Protein AF-A0A2P7TSW6-F1 (afdb_monomer)

Structure (mmCIF, N/CA/C/O backbone):
data_AF-A0A2P7TSW6-F1
#
_entry.id   AF-A0A2P7TSW6-F1
#
loop_
_atom_site.group_PDB
_atom_site.id
_atom_site.type_symbol
_atom_site.label_atom_id
_atom_site.label_alt_id
_atom_site.label_comp_id
_atom_site.label_asym_id
_atom_site.label_entity_id
_atom_site.label_seq_id
_atom_site.pdbx_PDB_ins_code
_atom_site.Cartn_x
_atom_site.Cartn_y
_atom_site.Cartn_z
_atom_site.occupancy
_atom_site.B_iso_or_equiv
_atom_site.auth_seq_id
_atom_site.auth_comp_id
_atom_site.auth_asym_id
_atom_site.auth_atom_id
_atom_site.pdbx_PDB_model_num
ATOM 1 N N . MET A 1 1 ? -3.372 -1.757 3.857 1.00 92.44 1 MET A N 1
ATOM 2 C CA . MET A 1 1 ? -3.292 -1.489 2.405 1.00 92.44 1 MET A CA 1
ATOM 3 C C . MET A 1 1 ? -4.644 -0.994 1.937 1.00 92.44 1 MET A C 1
ATOM 5 O O . MET A 1 1 ? -5.634 -1.296 2.597 1.00 92.44 1 MET A O 1
ATOM 9 N N . ILE A 1 2 ? -4.682 -0.222 0.853 1.00 95.00 2 ILE A N 1
ATOM 10 C CA . ILE A 1 2 ? -5.926 0.252 0.230 1.00 95.00 2 ILE A CA 1
ATOM 11 C C . ILE A 1 2 ? -5.836 0.077 -1.289 1.00 95.00 2 ILE A C 1
ATOM 13 O O . ILE A 1 2 ? -4.718 0.064 -1.816 1.00 95.00 2 ILE A O 1
ATOM 17 N N . PRO A 1 3 ? -6.971 -0.061 -1.989 1.00 95.25 3 PRO A N 1
ATOM 18 C CA . PRO A 1 3 ? -7.006 -0.030 -3.445 1.00 95.25 3 PRO A CA 1
ATOM 19 C C . PRO A 1 3 ? -6.477 1.303 -3.979 1.00 95.25 3 PRO A C 1
ATOM 21 O O . PRO A 1 3 ? -6.643 2.349 -3.349 1.00 95.25 3 PRO A O 1
ATOM 24 N N . ILE A 1 4 ? -5.857 1.266 -5.156 1.00 94.50 4 ILE A N 1
ATOM 25 C CA . ILE A 1 4 ? -5.325 2.443 -5.842 1.00 94.50 4 ILE A CA 1
ATOM 26 C C . ILE A 1 4 ? -6.075 2.607 -7.156 1.00 94.50 4 ILE A C 1
ATOM 28 O O . ILE A 1 4 ? -5.932 1.810 -8.082 1.00 94.50 4 ILE A O 1
ATOM 32 N N . LYS A 1 5 ? -6.856 3.681 -7.258 1.00 92.38 5 LYS A N 1
ATOM 33 C CA . LYS A 1 5 ? -7.552 4.026 -8.495 1.00 92.38 5 LYS A CA 1
ATOM 34 C C . LYS A 1 5 ? -6.569 4.675 -9.468 1.00 92.38 5 LYS A C 1
ATOM 36 O O . LYS A 1 5 ? -6.182 5.827 -9.290 1.00 92.38 5 LYS A O 1
ATOM 41 N N . LYS A 1 6 ? -6.167 3.927 -10.497 1.00 92.56 6 LYS A N 1
ATOM 42 C CA . LYS A 1 6 ? -5.323 4.447 -11.580 1.00 92.56 6 LYS A CA 1
ATOM 43 C C . LYS A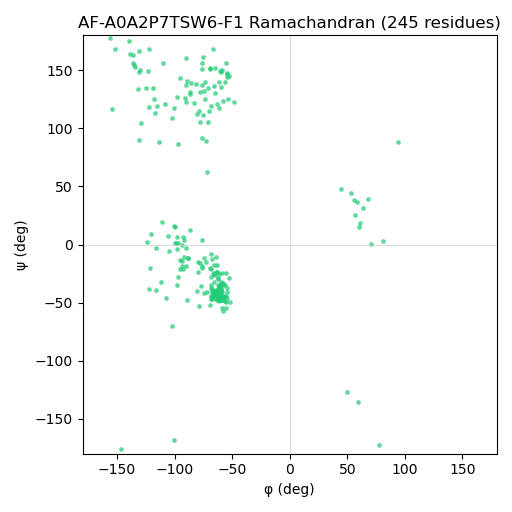 1 6 ? -6.123 5.401 -12.463 1.00 92.56 6 LYS A C 1
ATOM 45 O O . LYS A 1 6 ? -7.247 5.100 -12.865 1.00 92.56 6 LYS A O 1
ATOM 50 N N . HIS A 1 7 ? -5.519 6.531 -12.787 1.00 90.81 7 HIS A N 1
ATOM 51 C CA . HIS A 1 7 ? -5.979 7.453 -13.810 1.00 90.81 7 HIS A CA 1
ATOM 52 C C . HIS A 1 7 ? -5.170 7.243 -15.093 1.00 90.81 7 HIS A C 1
ATOM 54 O O . HIS A 1 7 ? -4.464 6.247 -15.267 1.00 90.81 7 HIS A O 1
ATOM 60 N N . GLN A 1 8 ? -5.308 8.168 -16.038 1.00 94.19 8 GLN A N 1
ATOM 61 C CA . GLN A 1 8 ? -4.484 8.147 -17.234 1.00 94.19 8 GLN A CA 1
ATOM 62 C C . GLN A 1 8 ? -3.012 8.395 -16.862 1.00 94.19 8 GLN A C 1
ATOM 64 O O . GLN A 1 8 ? -2.740 9.306 -16.073 1.00 94.19 8 GLN A O 1
ATOM 69 N N . PRO A 1 9 ? -2.064 7.633 -17.443 1.00 96.31 9 PRO A N 1
ATOM 70 C CA . PRO A 1 9 ? -0.653 7.951 -17.293 1.00 96.31 9 PRO A CA 1
ATOM 71 C C . PRO A 1 9 ? -0.364 9.365 -17.821 1.00 96.31 9 PRO A C 1
ATOM 73 O O . PRO A 1 9 ? -1.042 9.800 -18.764 1.00 96.31 9 PRO A O 1
ATOM 76 N N . PRO A 1 10 ? 0.645 10.061 -17.265 1.00 97.12 10 PRO A N 1
ATOM 77 C CA . PRO A 1 10 ? 1.023 11.388 -17.736 1.00 97.12 10 PRO A CA 1
ATOM 78 C C . PRO A 1 10 ? 1.451 11.346 -19.208 1.00 97.12 10 PRO A C 1
ATOM 80 O O . PRO A 1 10 ? 1.957 10.332 -19.699 1.00 97.12 10 PRO A O 1
ATOM 83 N N . HIS A 1 11 ? 1.212 12.444 -19.925 1.00 97.62 11 HIS A N 1
ATOM 84 C CA . HIS A 1 11 ? 1.446 12.523 -21.367 1.00 97.62 11 HIS A CA 1
ATOM 85 C C . HIS A 1 11 ? 2.915 12.268 -21.720 1.00 97.62 11 HIS A C 1
ATOM 87 O O . HIS A 1 11 ? 3.203 11.534 -22.660 1.00 97.62 11 HIS A O 1
ATOM 93 N N . GLU A 1 12 ? 3.829 12.796 -20.913 1.00 97.81 12 GLU A N 1
ATOM 94 C CA . GLU A 1 12 ? 5.275 12.659 -21.049 1.00 97.81 12 GLU A CA 1
ATOM 95 C C . GLU A 1 12 ? 5.708 11.188 -20.961 1.00 97.81 12 GLU A C 1
ATOM 97 O O . GLU A 1 12 ? 6.495 10.723 -21.781 1.00 97.81 12 GLU A O 1
ATOM 102 N N . PHE A 1 13 ? 5.125 10.427 -20.026 1.00 97.81 13 PHE A N 1
ATOM 103 C CA . PHE A 1 13 ? 5.357 8.984 -19.898 1.00 97.81 13 PHE A CA 1
ATOM 104 C C . PHE A 1 13 ? 4.853 8.219 -21.127 1.00 97.81 13 PHE A C 1
ATOM 106 O O . PHE A 1 13 ? 5.574 7.399 -21.692 1.00 97.81 13 PHE A O 1
ATOM 113 N N . LYS A 1 14 ? 3.629 8.520 -21.584 1.00 97.75 14 LYS A N 1
ATOM 114 C CA . LYS A 1 14 ? 3.058 7.892 -22.787 1.00 97.75 14 LYS A CA 1
ATOM 115 C C . LYS A 1 14 ? 3.889 8.187 -24.035 1.00 97.75 14 LYS A C 1
ATOM 117 O O . LYS A 1 14 ? 4.094 7.293 -24.849 1.00 97.75 14 LYS A O 1
ATOM 122 N N . ASN A 1 15 ? 4.358 9.424 -24.184 1.00 97.69 15 ASN A N 1
ATOM 123 C CA . ASN A 1 15 ? 5.180 9.833 -25.317 1.00 97.69 15 ASN A CA 1
ATOM 124 C C . ASN A 1 15 ? 6.540 9.142 -25.311 1.00 97.69 15 ASN A C 1
ATOM 126 O O . ASN A 1 15 ? 6.970 8.702 -26.370 1.00 97.69 15 ASN A O 1
ATOM 130 N N . ALA A 1 16 ? 7.186 9.010 -24.148 1.00 97.38 16 ALA A N 1
ATOM 131 C CA . ALA A 1 16 ? 8.463 8.308 -24.035 1.00 97.38 16 ALA A CA 1
ATOM 132 C C . ALA A 1 16 ? 8.355 6.867 -24.565 1.00 97.38 16 ALA A C 1
ATOM 134 O O . ALA A 1 16 ? 9.122 6.475 -25.439 1.00 97.38 16 ALA A O 1
ATOM 135 N N . ILE A 1 17 ? 7.331 6.123 -24.128 1.00 96.69 17 ILE A N 1
ATOM 136 C CA . ILE A 1 17 ? 7.072 4.749 -24.595 1.00 96.69 17 ILE A CA 1
ATOM 137 C C . ILE A 1 17 ? 6.708 4.717 -26.086 1.00 96.69 17 ILE A C 1
ATOM 139 O O . ILE A 1 17 ? 7.171 3.855 -26.826 1.00 96.69 17 ILE A O 1
ATOM 143 N N . LYS A 1 18 ? 5.873 5.655 -26.552 1.00 97.12 18 LYS A N 1
ATOM 144 C CA . LYS A 1 18 ? 5.449 5.712 -27.959 1.00 97.12 18 LYS A CA 1
ATOM 145 C C . LYS A 1 18 ? 6.621 5.997 -28.905 1.00 97.12 18 LYS A C 1
ATOM 147 O O . LYS A 1 18 ? 6.673 5.426 -29.990 1.00 97.12 18 LYS A O 1
ATOM 152 N N . ASN A 1 19 ? 7.517 6.899 -28.514 1.00 97.06 19 ASN A N 1
ATOM 153 C CA . ASN A 1 19 ? 8.638 7.341 -29.342 1.00 97.06 19 ASN A CA 1
ATOM 154 C C . ASN A 1 19 ? 9.804 6.347 -29.326 1.00 97.06 19 ASN A C 1
ATOM 156 O O . ASN A 1 19 ? 10.578 6.316 -30.277 1.00 97.06 19 ASN A O 1
ATOM 160 N N . ASN A 1 20 ? 9.909 5.525 -28.281 1.00 96.62 20 ASN A N 1
ATOM 161 C CA . ASN A 1 20 ? 10.904 4.468 -28.180 1.00 96.62 20 ASN A CA 1
ATOM 162 C C . ASN A 1 20 ? 10.236 3.141 -27.768 1.00 96.62 20 ASN A C 1
ATOM 164 O O . ASN A 1 20 ? 10.147 2.832 -26.579 1.00 96.62 20 ASN A O 1
ATOM 168 N N . PRO A 1 21 ? 9.785 2.322 -28.737 1.00 93.44 21 PRO A N 1
ATOM 169 C CA . PRO A 1 21 ? 9.140 1.038 -28.452 1.00 93.44 21 PRO A CA 1
ATOM 170 C C . PRO A 1 21 ? 10.034 0.008 -27.743 1.00 93.44 21 PRO A C 1
ATOM 172 O O . PRO A 1 21 ? 9.515 -0.964 -27.201 1.00 93.44 21 PRO A O 1
ATOM 175 N N . LEU A 1 22 ? 11.359 0.197 -27.759 1.00 95.38 22 LEU A N 1
ATOM 176 C CA . LEU A 1 22 ? 12.338 -0.664 -27.083 1.00 95.38 22 LEU A CA 1
ATOM 177 C C . LEU A 1 22 ? 12.775 -0.102 -25.721 1.00 95.38 22 LEU A C 1
ATOM 179 O O . LEU A 1 22 ? 13.685 -0.648 -25.099 1.00 95.38 22 LEU A O 1
ATOM 183 N N . LEU A 1 23 ? 12.148 0.985 -25.262 1.00 96.88 23 LEU A N 1
ATOM 184 C CA . LEU A 1 23 ? 12.484 1.643 -24.009 1.00 96.88 23 LEU A CA 1
ATOM 185 C C . LEU A 1 23 ? 12.359 0.672 -22.833 1.00 96.88 23 LEU A C 1
ATOM 187 O O . LEU A 1 23 ? 11.289 0.115 -22.577 1.00 96.88 23 LEU A O 1
ATOM 191 N N . THR A 1 24 ? 13.442 0.511 -22.077 1.00 96.88 24 THR A N 1
ATOM 192 C CA . THR A 1 24 ? 13.409 -0.231 -20.817 1.00 96.88 24 THR A CA 1
ATOM 193 C C . THR A 1 24 ? 13.089 0.705 -19.655 1.00 96.88 24 THR A C 1
ATOM 195 O O . THR A 1 24 ? 13.275 1.921 -19.727 1.00 96.88 24 THR A O 1
ATOM 198 N N . TYR A 1 25 ? 12.631 0.149 -18.530 1.00 96.88 25 TYR A N 1
ATOM 199 C CA . TYR A 1 25 ? 12.453 0.944 -17.316 1.00 96.88 25 TYR A CA 1
ATOM 200 C C . TYR A 1 25 ? 13.782 1.538 -16.835 1.00 96.88 25 TYR A C 1
ATOM 202 O O . TYR A 1 25 ? 13.787 2.648 -16.308 1.00 96.88 25 TYR A O 1
ATOM 210 N N . LYS A 1 26 ? 14.890 0.797 -16.992 1.00 96.06 26 LYS A N 1
ATOM 211 C CA . LYS A 1 26 ? 16.218 1.257 -16.582 1.00 96.06 26 LYS A CA 1
ATOM 212 C C . LYS A 1 26 ? 16.553 2.559 -17.304 1.00 96.06 26 LYS A C 1
ATOM 214 O O . LYS A 1 26 ? 16.707 3.576 -16.631 1.00 96.06 26 LYS A O 1
ATOM 219 N N . ASP A 1 27 ? 16.520 2.534 -18.634 1.00 97.06 27 ASP A N 1
ATOM 220 C CA . ASP A 1 27 ? 16.813 3.701 -19.469 1.00 97.06 27 ASP A CA 1
ATOM 221 C C . ASP A 1 27 ? 15.847 4.845 -19.142 1.00 97.06 27 ASP A C 1
ATOM 223 O O . ASP A 1 27 ? 16.267 5.966 -18.872 1.00 97.06 27 ASP A O 1
ATOM 227 N N . PHE A 1 28 ? 14.547 4.547 -19.026 1.00 97.50 28 PHE A N 1
ATOM 228 C CA . PHE A 1 28 ? 13.534 5.543 -18.673 1.00 97.50 28 PHE A CA 1
ATOM 229 C C . PHE A 1 28 ? 13.786 6.237 -17.322 1.00 97.50 28 PHE A C 1
ATOM 231 O O . PHE A 1 28 ? 13.427 7.400 -17.143 1.00 97.50 28 PHE A O 1
ATOM 238 N N . SER A 1 29 ? 14.360 5.526 -16.349 1.00 94.88 29 SER A N 1
ATOM 239 C CA . SER A 1 29 ? 14.578 6.043 -14.994 1.00 94.88 29 SER A CA 1
ATOM 240 C C . SER A 1 29 ? 15.947 6.688 -14.766 1.00 94.88 29 SER A C 1
ATOM 242 O O . SER A 1 29 ? 16.082 7.466 -13.819 1.00 94.88 29 SER A O 1
ATOM 244 N N . GLU A 1 30 ? 16.941 6.362 -15.595 1.00 94.38 30 GLU A N 1
ATOM 245 C CA . GLU A 1 30 ? 18.346 6.754 -15.411 1.00 94.38 30 GLU A CA 1
ATOM 246 C C . GLU A 1 30 ? 18.824 7.758 -16.468 1.00 94.38 30 GLU A C 1
ATOM 248 O O . GLU A 1 30 ? 19.630 8.636 -16.150 1.00 94.38 30 GLU A O 1
ATOM 253 N N . GLU A 1 31 ? 18.311 7.686 -17.699 1.00 96.12 31 GLU A N 1
ATOM 254 C CA . GLU A 1 31 ? 18.782 8.539 -18.787 1.00 96.12 31 GLU A CA 1
ATOM 255 C C . GLU A 1 31 ? 18.250 9.967 -18.674 1.00 96.12 31 GLU A C 1
ATOM 257 O O . GLU A 1 31 ? 17.068 10.232 -18.416 1.00 96.12 31 GLU A O 1
ATOM 262 N N . ARG A 1 32 ? 19.144 10.929 -18.926 1.00 95.25 32 ARG A N 1
ATOM 263 C CA . ARG A 1 32 ? 18.849 12.360 -18.776 1.00 95.25 32 ARG A CA 1
ATOM 264 C C . ARG A 1 32 ? 17.689 12.812 -19.664 1.00 95.25 32 ARG A C 1
ATOM 266 O O . ARG A 1 32 ? 16.930 13.685 -19.247 1.00 95.25 3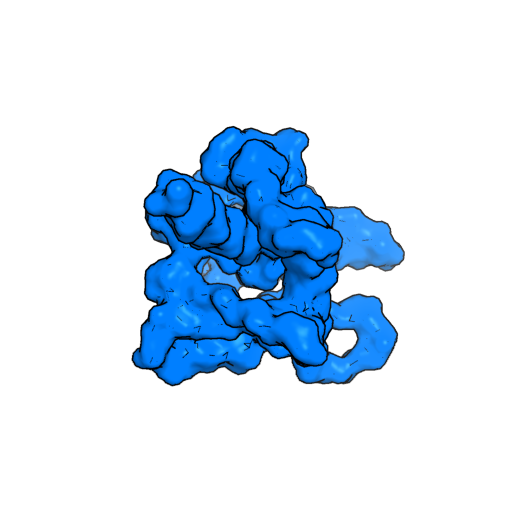2 ARG A O 1
ATOM 273 N N . GLU A 1 33 ? 17.546 12.221 -20.849 1.00 96.56 33 GLU A N 1
ATOM 274 C CA . GLU A 1 33 ? 16.484 12.552 -21.805 1.00 96.56 33 GLU A CA 1
ATOM 275 C C . GLU A 1 33 ? 15.069 12.273 -21.269 1.00 96.56 33 GLU A C 1
ATOM 277 O O . GLU A 1 33 ? 14.136 13.001 -21.603 1.00 96.56 33 GLU A O 1
ATOM 282 N N . TYR A 1 34 ? 14.902 11.289 -20.376 1.00 97.19 34 TYR A N 1
ATOM 283 C CA . TYR A 1 34 ? 13.600 10.930 -19.803 1.00 97.19 34 TYR A CA 1
ATOM 284 C C . TYR A 1 34 ? 13.358 11.530 -18.415 1.00 97.19 34 TYR A C 1
ATOM 286 O O . TYR A 1 34 ? 12.291 11.319 -17.840 1.00 97.19 34 TYR A O 1
ATOM 294 N N . SER A 1 35 ? 14.296 12.310 -17.869 1.00 94.31 35 SER A N 1
ATOM 295 C CA . SER A 1 35 ? 14.224 12.838 -16.496 1.00 94.31 35 SER A CA 1
ATOM 296 C C . SER A 1 35 ? 12.925 13.607 -16.202 1.00 94.31 35 SER A C 1
ATOM 298 O O . SER A 1 35 ? 12.300 13.426 -15.147 1.00 94.31 35 SER A O 1
ATOM 300 N N . GLU A 1 36 ? 12.454 14.419 -17.153 1.00 94.69 36 GLU A N 1
ATOM 301 C CA . GLU A 1 36 ? 11.186 15.148 -17.024 1.00 94.69 36 GLU A CA 1
ATOM 302 C C . GLU A 1 36 ? 9.980 14.202 -17.035 1.00 94.69 36 GLU A C 1
ATOM 304 O O . GLU A 1 36 ? 9.113 14.291 -16.160 1.00 94.69 36 GLU A O 1
ATOM 309 N N . ALA A 1 37 ? 9.957 13.241 -17.961 1.00 97.12 37 ALA A N 1
ATOM 310 C CA . ALA A 1 37 ? 8.901 12.239 -18.060 1.00 97.12 37 ALA A CA 1
ATOM 311 C C . ALA A 1 37 ? 8.853 11.327 -16.823 1.00 97.12 37 ALA A C 1
ATOM 313 O O . ALA A 1 37 ? 7.774 11.024 -16.307 1.00 97.12 37 ALA A O 1
ATOM 314 N N . PHE A 1 38 ? 10.010 10.938 -16.286 1.00 96.50 38 PHE A N 1
ATOM 315 C CA . PHE A 1 38 ? 10.114 10.151 -15.062 1.00 96.50 38 PHE A CA 1
ATOM 316 C C . PHE A 1 38 ? 9.662 10.951 -13.833 1.00 96.50 38 PHE A C 1
ATOM 318 O O . PHE A 1 38 ? 8.9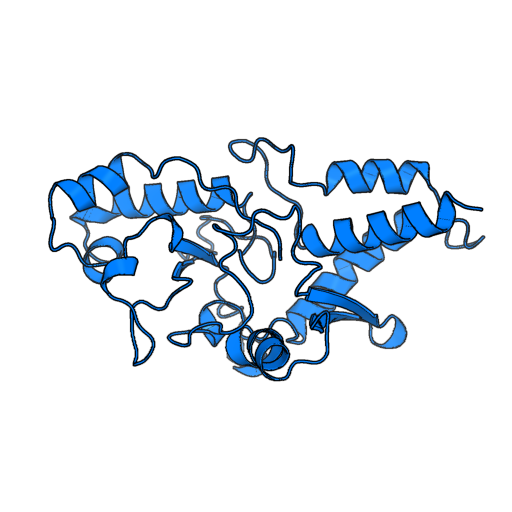55 10.438 -12.960 1.00 96.50 38 PHE A O 1
ATOM 325 N N . THR A 1 39 ? 9.983 12.245 -13.785 1.00 94.81 39 THR A N 1
ATOM 326 C CA . THR A 1 39 ? 9.469 13.158 -12.756 1.00 94.81 39 THR A CA 1
ATOM 327 C C . THR A 1 39 ? 7.948 13.299 -12.844 1.00 94.81 39 THR A C 1
ATOM 329 O O . THR A 1 39 ? 7.266 13.239 -11.814 1.00 94.81 39 THR A O 1
ATOM 332 N N . ALA A 1 40 ? 7.396 13.445 -14.052 1.00 95.94 40 ALA A N 1
ATOM 333 C CA . ALA A 1 40 ? 5.955 13.493 -14.288 1.00 95.94 40 ALA A CA 1
ATOM 334 C C . ALA A 1 40 ? 5.268 12.190 -13.845 1.00 95.94 40 ALA A C 1
ATOM 336 O O . ALA A 1 40 ? 4.261 12.244 -13.134 1.00 95.94 40 ALA A O 1
ATOM 337 N N . LEU A 1 41 ? 5.858 11.028 -14.156 1.00 97.38 41 LEU A N 1
ATOM 338 C CA . LEU A 1 41 ? 5.395 9.723 -13.680 1.00 97.38 41 LEU A CA 1
ATOM 339 C C . LEU A 1 41 ? 5.301 9.689 -12.149 1.00 97.38 41 LEU A C 1
ATOM 341 O O . LEU A 1 41 ? 4.234 9.399 -11.606 1.00 97.38 41 LEU A O 1
ATOM 345 N N . ARG A 1 42 ? 6.388 10.020 -11.439 1.00 95.94 42 ARG A N 1
ATOM 346 C CA . ARG A 1 42 ? 6.425 9.985 -9.964 1.00 95.94 42 ARG A CA 1
ATOM 347 C C . ARG A 1 42 ? 5.402 10.938 -9.343 1.00 95.94 42 ARG A C 1
ATOM 349 O O . ARG A 1 42 ? 4.696 10.547 -8.414 1.00 95.94 42 ARG A O 1
ATOM 356 N N . LYS A 1 43 ? 5.266 12.156 -9.887 1.00 94.06 43 LYS A N 1
ATOM 357 C CA . LYS A 1 43 ? 4.224 13.121 -9.483 1.00 94.06 43 LYS A CA 1
ATOM 358 C C . LYS A 1 43 ? 2.827 12.527 -9.631 1.00 94.06 43 LYS A C 1
ATOM 360 O O . LYS A 1 43 ? 2.013 12.675 -8.720 1.00 94.06 43 LYS A O 1
ATOM 365 N N . ASN A 1 44 ? 2.551 11.863 -10.752 1.00 95.38 44 ASN A N 1
ATOM 366 C CA . ASN A 1 44 ? 1.234 11.289 -11.003 1.00 95.38 44 ASN A CA 1
ATOM 367 C C . ASN A 1 44 ? 0.930 10.135 -10.041 1.00 95.38 44 ASN A C 1
ATOM 369 O O . ASN A 1 44 ? -0.124 10.138 -9.416 1.00 95.38 44 ASN A O 1
ATOM 373 N N . LEU A 1 45 ? 1.880 9.213 -9.839 1.00 96.44 45 LEU A N 1
ATOM 374 C CA . LEU A 1 45 ? 1.727 8.090 -8.903 1.00 96.44 45 LEU A CA 1
ATOM 375 C C . LEU A 1 45 ? 1.462 8.557 -7.463 1.00 96.44 45 LEU A C 1
ATOM 377 O O . LEU A 1 45 ? 0.612 7.996 -6.775 1.00 96.44 45 LEU A O 1
ATOM 381 N N . LEU A 1 46 ? 2.146 9.610 -7.003 1.00 94.75 46 LEU A N 1
ATOM 382 C CA . LEU A 1 46 ? 1.901 10.174 -5.672 1.00 94.75 46 LEU A CA 1
ATOM 383 C C . LEU A 1 46 ? 0.507 10.769 -5.529 1.00 94.75 46 LEU A C 1
ATOM 385 O O . LEU A 1 46 ? -0.135 10.544 -4.505 1.00 94.75 46 LEU A O 1
ATOM 389 N N . LYS A 1 47 ? 0.044 11.508 -6.542 1.00 93.69 47 LYS A N 1
ATOM 390 C CA . LYS A 1 47 ? -1.313 12.063 -6.560 1.00 93.69 47 LYS A CA 1
ATOM 391 C C . LYS A 1 47 ? -2.354 10.948 -6.542 1.00 93.69 47 LYS A C 1
ATOM 393 O O . LYS A 1 47 ? -3.244 10.987 -5.709 1.00 93.69 47 LYS A O 1
ATOM 398 N N . GLU A 1 48 ? -2.208 9.920 -7.378 1.00 93.75 48 GLU A N 1
ATOM 399 C CA . GLU A 1 48 ? -3.116 8.760 -7.395 1.00 93.75 48 GLU A CA 1
ATOM 400 C C . GLU A 1 48 ? -3.197 8.042 -6.045 1.00 93.75 48 GLU A C 1
ATOM 402 O O . GLU A 1 48 ? -4.252 7.543 -5.665 1.00 93.75 48 GLU A O 1
ATOM 407 N N . GLN A 1 49 ? -2.090 7.999 -5.305 1.00 94.81 49 GLN A N 1
ATOM 408 C CA . GLN A 1 49 ? -2.019 7.336 -4.006 1.00 94.81 49 GLN A CA 1
ATOM 409 C C . GLN A 1 49 ? -2.277 8.263 -2.819 1.00 94.81 49 GLN A C 1
ATOM 411 O O . GLN A 1 49 ? -2.195 7.816 -1.677 1.00 94.81 49 GLN A O 1
ATOM 416 N N . GLY A 1 50 ? -2.530 9.554 -3.046 1.00 94.94 50 GLY A N 1
ATOM 417 C CA . GLY A 1 50 ? -2.685 10.527 -1.970 1.00 94.94 50 GLY A CA 1
ATOM 418 C C . GLY A 1 50 ? -1.455 10.626 -1.063 1.00 94.94 50 GLY A C 1
ATOM 419 O O . GLY A 1 50 ? -1.603 10.832 0.140 1.00 94.94 50 GLY A O 1
ATOM 420 N N . TYR A 1 51 ? -0.250 10.498 -1.627 1.00 94.75 51 TYR A N 1
ATOM 421 C CA . TYR A 1 51 ? 1.027 10.691 -0.925 1.00 94.75 51 TYR A CA 1
ATOM 422 C C . TYR A 1 51 ? 1.292 9.695 0.219 1.00 94.75 51 TYR A C 1
ATOM 424 O O . TYR A 1 51 ? 1.971 10.014 1.197 1.00 94.75 51 TYR A O 1
ATOM 432 N N . ILE A 1 52 ? 0.791 8.465 0.092 1.00 95.69 52 ILE A N 1
ATOM 433 C CA . ILE A 1 52 ? 1.129 7.350 0.985 1.00 95.69 52 ILE A CA 1
ATOM 434 C C . ILE A 1 52 ? 1.698 6.160 0.203 1.00 95.69 52 ILE A C 1
ATOM 436 O O . ILE A 1 52 ? 1.359 5.936 -0.959 1.00 95.69 52 ILE A O 1
ATOM 440 N N . CYS A 1 53 ? 2.579 5.395 0.847 1.00 97.38 53 CYS A N 1
ATOM 441 C CA . CYS A 1 53 ? 3.160 4.171 0.294 1.00 97.38 53 CYS A CA 1
ATOM 442 C C . CYS A 1 53 ? 2.072 3.136 -0.028 1.00 97.38 53 CYS A C 1
ATOM 444 O O . CYS A 1 53 ? 1.210 2.867 0.814 1.00 97.38 53 CYS A O 1
ATOM 446 N N . CYS A 1 54 ? 2.157 2.503 -1.202 1.00 97.62 54 CYS A N 1
ATOM 447 C CA . CYS A 1 54 ? 1.190 1.504 -1.669 1.00 97.62 54 CYS A CA 1
ATOM 448 C C . CYS A 1 54 ? 1.054 0.282 -0.739 1.00 97.62 54 CYS A C 1
ATOM 450 O O . CYS A 1 54 ? 0.003 -0.357 -0.714 1.00 97.62 54 CYS A O 1
ATOM 452 N N . TYR A 1 55 ? 2.085 -0.021 0.057 1.00 97.88 55 TYR A N 1
ATOM 453 C CA . TYR A 1 55 ? 2.097 -1.153 0.984 1.00 97.88 55 TYR A CA 1
ATOM 454 C C . TYR A 1 55 ? 1.854 -0.730 2.438 1.00 97.88 55 TYR A C 1
ATOM 456 O O . TYR A 1 55 ? 0.793 -1.005 3.005 1.00 97.88 55 TYR A O 1
ATOM 464 N N . CYS A 1 56 ? 2.813 -0.037 3.062 1.00 97.25 56 CYS A N 1
ATOM 465 C CA . CYS A 1 56 ? 2.731 0.292 4.489 1.00 97.25 56 CYS A CA 1
ATOM 466 C C . CYS A 1 56 ? 1.828 1.486 4.811 1.00 97.25 56 CYS A C 1
ATOM 468 O O . CYS A 1 56 ? 1.466 1.659 5.972 1.00 97.25 56 CYS A O 1
ATOM 470 N N . GLN A 1 57 ? 1.457 2.293 3.810 1.00 97.00 57 GLN A N 1
ATOM 471 C CA . GLN A 1 57 ? 0.652 3.510 3.963 1.00 97.00 57 GLN A CA 1
ATOM 472 C C . GLN A 1 57 ? 1.282 4.598 4.850 1.00 97.00 57 GLN A C 1
ATOM 474 O O . GLN A 1 57 ? 0.578 5.505 5.298 1.00 97.00 57 GLN A O 1
ATOM 479 N N . SER A 1 58 ? 2.595 4.538 5.088 1.00 94.56 58 SER A N 1
ATOM 480 C CA . SER A 1 58 ? 3.359 5.679 5.602 1.00 94.56 58 SER A CA 1
ATOM 481 C C . SER A 1 58 ? 3.372 6.814 4.579 1.00 94.56 58 SER A C 1
ATOM 483 O O . SER A 1 58 ? 3.295 6.564 3.373 1.00 94.56 58 SER A O 1
ATOM 485 N N . GLN A 1 59 ? 3.496 8.050 5.060 1.00 92.94 59 GLN A N 1
ATOM 486 C CA . GLN A 1 59 ? 3.600 9.231 4.206 1.00 92.94 59 GLN A CA 1
ATOM 487 C C . GLN A 1 59 ? 4.847 9.165 3.319 1.00 92.94 59 GLN A C 1
ATOM 489 O O . GLN A 1 59 ? 5.922 8.768 3.769 1.00 92.94 59 GLN A O 1
ATOM 494 N N . ILE A 1 60 ? 4.695 9.579 2.066 1.00 92.88 60 ILE A N 1
ATOM 495 C CA . ILE A 1 60 ? 5.772 9.710 1.087 1.00 92.88 60 ILE A CA 1
ATOM 496 C C . ILE A 1 60 ? 5.607 11.026 0.328 1.00 92.88 60 ILE A C 1
ATOM 498 O O . ILE A 1 60 ? 4.512 11.579 0.240 1.00 92.88 60 ILE A O 1
ATOM 502 N N . ASP A 1 61 ? 6.696 11.547 -0.221 1.00 89.00 61 ASP A N 1
ATOM 503 C CA . ASP A 1 61 ? 6.676 12.788 -0.994 1.00 89.00 61 ASP A CA 1
ATOM 504 C C . ASP A 1 61 ? 7.799 12.780 -2.046 1.00 89.00 61 ASP A C 1
ATOM 506 O O . ASP A 1 61 ? 8.701 11.937 -2.016 1.00 89.00 61 ASP A O 1
ATOM 510 N N . LEU A 1 62 ? 7.758 13.735 -2.975 1.00 83.62 62 LEU A N 1
ATOM 511 C CA . LEU A 1 62 ? 8.900 14.059 -3.834 1.00 83.62 62 LEU A CA 1
ATOM 512 C C . LEU A 1 62 ? 9.938 14.905 -3.120 1.00 83.62 62 LEU A C 1
ATOM 514 O O . LEU A 1 62 ? 11.041 15.022 -3.643 1.00 83.62 62 LEU A O 1
ATOM 518 N N . ALA A 1 63 ? 9.577 15.506 -1.982 1.00 70.19 63 ALA A N 1
ATOM 519 C CA . ALA A 1 63 ? 10.428 16.436 -1.263 1.00 70.19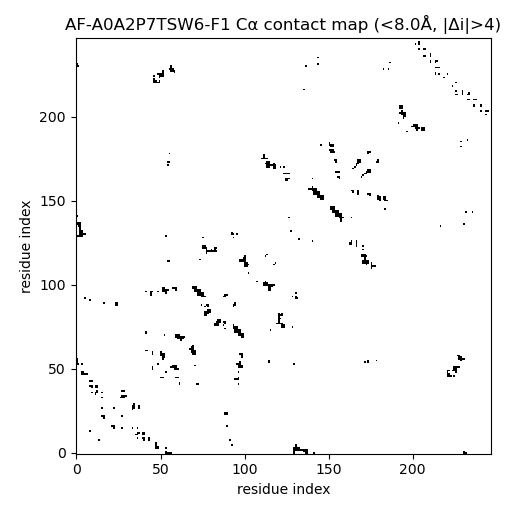 63 ALA A CA 1
ATOM 520 C C . ALA A 1 63 ? 11.847 15.877 -1.085 1.00 70.19 63 ALA A C 1
ATOM 522 O O . ALA A 1 63 ? 12.064 14.801 -0.522 1.00 70.19 63 ALA A O 1
ATOM 523 N N . ASN A 1 64 ? 12.797 16.656 -1.590 1.00 55.47 64 ASN A N 1
ATOM 524 C CA . ASN A 1 64 ? 14.221 16.429 -1.477 1.00 55.47 64 ASN A CA 1
ATOM 525 C C . ASN A 1 64 ? 14.664 16.813 -0.066 1.00 55.47 64 ASN A C 1
ATOM 527 O O . ASN A 1 64 ? 15.022 17.961 0.179 1.00 55.47 64 ASN A O 1
ATOM 531 N N . VAL A 1 65 ? 14.674 15.865 0.868 1.00 52.62 65 VAL A N 1
ATOM 532 C CA . VAL A 1 65 ? 15.521 16.032 2.058 1.00 52.62 65 VAL A CA 1
ATOM 533 C C . VAL A 1 65 ? 16.945 15.759 1.583 1.00 52.62 65 VAL A C 1
ATOM 535 O O . VAL A 1 65 ? 17.235 14.636 1.167 1.00 52.62 65 VAL A O 1
ATOM 538 N N . ASN A 1 66 ? 17.792 16.790 1.552 1.00 52.91 66 ASN A N 1
ATOM 539 C CA . ASN A 1 66 ? 19.189 16.714 1.098 1.00 52.91 66 ASN A CA 1
ATOM 540 C C . ASN A 1 66 ? 19.358 16.151 -0.331 1.00 52.91 66 ASN A C 1
ATOM 542 O O . ASN A 1 66 ? 20.264 15.369 -0.594 1.00 52.91 66 ASN A O 1
ATOM 546 N N . GLY A 1 67 ? 18.453 16.499 -1.255 1.00 55.00 67 GLY A N 1
ATOM 547 C CA . GLY A 1 67 ? 18.507 16.024 -2.649 1.00 55.00 67 GLY A CA 1
ATOM 548 C C . GLY A 1 67 ? 17.950 14.613 -2.887 1.00 55.00 67 GLY A C 1
ATOM 549 O O . GLY A 1 67 ? 17.985 14.130 -4.015 1.00 55.00 67 GLY A O 1
ATOM 550 N N . LEU A 1 68 ? 17.406 13.949 -1.859 1.00 59.12 68 LEU A N 1
ATOM 551 C CA . LEU A 1 68 ? 16.907 12.576 -1.962 1.00 59.12 68 LEU A CA 1
ATOM 552 C C . LEU A 1 68 ? 15.378 12.516 -1.909 1.00 59.12 68 LEU A C 1
ATOM 554 O O . LEU A 1 68 ? 14.778 12.839 -0.879 1.00 59.12 68 LEU A O 1
ATOM 558 N N . SER A 1 69 ? 14.760 11.968 -2.960 1.00 71.94 69 SER A N 1
ATOM 559 C CA . SER A 1 69 ? 13.330 11.624 -2.982 1.00 71.94 69 SER A CA 1
ATOM 560 C C . SER A 1 69 ? 12.942 10.744 -1.780 1.00 71.94 69 SER A C 1
ATOM 562 O O . SER A 1 69 ? 13.728 9.910 -1.316 1.00 71.94 69 SER A O 1
ATOM 564 N N . LEU A 1 70 ? 11.731 10.927 -1.247 1.00 81.62 70 LEU A N 1
ATOM 565 C CA . LEU A 1 70 ? 11.165 10.090 -0.177 1.00 81.62 70 LEU A CA 1
ATOM 566 C C . LEU A 1 70 ? 10.323 8.927 -0.725 1.00 81.62 70 LEU A C 1
ATOM 568 O O . LEU A 1 70 ? 9.710 8.184 0.044 1.00 81.62 70 LEU A O 1
ATOM 572 N N . MET A 1 71 ? 10.315 8.747 -2.047 1.00 91.56 71 MET A N 1
ATOM 573 C CA . MET A 1 71 ? 9.600 7.673 -2.722 1.00 91.56 71 MET A CA 1
ATOM 574 C C . MET A 1 71 ? 10.436 7.017 -3.821 1.00 91.56 71 MET A C 1
ATOM 576 O O . MET A 1 71 ? 11.371 7.601 -4.373 1.00 91.56 71 MET A O 1
ATOM 580 N N . ARG A 1 72 ? 10.004 5.832 -4.231 1.00 92.25 72 ARG A N 1
ATOM 581 C CA . ARG A 1 72 ? 10.493 5.106 -5.405 1.00 92.25 72 ARG A CA 1
ATOM 582 C C . ARG A 1 72 ? 9.318 4.555 -6.201 1.00 92.25 72 ARG A C 1
ATOM 584 O O . ARG A 1 72 ? 8.240 4.346 -5.641 1.00 92.25 72 ARG A O 1
ATOM 591 N N . VAL A 1 73 ? 9.519 4.380 -7.503 1.00 96.25 73 VAL A N 1
ATOM 592 C CA . VAL A 1 73 ? 8.529 3.711 -8.349 1.00 96.25 73 VAL A CA 1
ATOM 593 C C . VAL A 1 73 ? 8.678 2.213 -8.121 1.00 96.25 73 VAL A C 1
ATOM 595 O O . VAL A 1 73 ? 9.730 1.645 -8.404 1.00 96.25 73 VAL A O 1
ATOM 598 N N . GLU A 1 74 ? 7.636 1.624 -7.555 1.00 97.00 74 GLU A N 1
ATOM 599 C CA . GLU A 1 74 ? 7.523 0.202 -7.284 1.00 97.00 74 GLU A CA 1
ATOM 600 C C . GLU A 1 74 ? 6.912 -0.531 -8.477 1.00 97.00 74 GLU A C 1
ATOM 602 O O . GLU A 1 74 ? 5.950 -0.054 -9.085 1.00 97.00 74 GLU A O 1
ATOM 607 N N . HIS A 1 75 ? 7.448 -1.717 -8.752 1.00 97.75 75 HIS A N 1
ATOM 608 C CA . HIS A 1 75 ? 6.937 -2.676 -9.724 1.00 97.75 75 HIS A CA 1
ATOM 609 C C . HIS A 1 75 ? 6.207 -3.790 -8.983 1.00 97.75 75 HIS A C 1
ATOM 611 O O . HIS A 1 75 ? 6.845 -4.624 -8.335 1.00 97.75 75 HIS A O 1
ATOM 617 N N . PHE A 1 76 ? 4.877 -3.842 -9.086 1.00 98.06 76 PHE A N 1
ATOM 618 C CA . PHE A 1 76 ? 4.117 -4.880 -8.388 1.00 98.06 76 PHE A CA 1
ATOM 619 C C . PHE A 1 76 ? 4.564 -6.288 -8.827 1.00 98.06 76 PHE A C 1
ATOM 621 O O . PHE A 1 76 ? 4.993 -7.088 -7.989 1.00 98.06 76 PHE A O 1
ATOM 628 N N . ILE A 1 77 ? 4.546 -6.557 -10.136 1.00 97.75 77 ILE A N 1
ATOM 629 C CA . ILE A 1 77 ? 5.288 -7.656 -10.760 1.00 97.75 77 ILE A CA 1
ATOM 630 C C . ILE A 1 77 ? 6.721 -7.179 -11.006 1.00 97.75 77 ILE A C 1
ATOM 632 O O . ILE A 1 77 ? 6.879 -6.175 -11.706 1.00 97.75 77 ILE A O 1
ATOM 636 N N . PRO A 1 78 ? 7.745 -7.858 -10.454 1.00 96.25 78 PRO A N 1
ATOM 637 C CA . PRO A 1 78 ? 9.137 -7.433 -10.555 1.00 96.25 78 PRO A CA 1
ATOM 638 C C . PRO A 1 78 ? 9.614 -7.204 -11.993 1.00 96.25 78 PRO A C 1
ATOM 640 O O . PRO A 1 78 ? 9.220 -7.910 -12.920 1.00 96.25 78 PRO A O 1
ATOM 643 N N . LYS A 1 79 ? 10.526 -6.242 -12.160 1.00 92.25 79 LYS A N 1
ATOM 644 C CA . LYS A 1 79 ? 11.214 -5.973 -13.435 1.00 92.25 79 LYS A CA 1
ATOM 645 C C . LYS A 1 79 ? 12.540 -6.734 -13.596 1.00 92.25 79 LYS A C 1
ATOM 647 O O . LYS A 1 79 ? 13.124 -6.724 -14.673 1.00 92.25 79 LYS A O 1
ATOM 652 N N . GLY A 1 80 ? 13.042 -7.367 -12.536 1.00 92.44 80 GLY A N 1
ATOM 653 C CA . GLY A 1 80 ? 14.307 -8.103 -12.509 1.00 92.44 80 GLY A CA 1
ATOM 654 C C . GLY A 1 80 ? 14.201 -9.408 -11.716 1.00 92.44 80 GLY A C 1
ATOM 655 O O . GLY A 1 80 ? 13.172 -9.695 -11.112 1.00 92.44 80 GLY A O 1
ATOM 656 N N . GLY A 1 81 ? 15.271 -10.207 -11.717 1.00 92.50 81 GLY A N 1
ATOM 657 C CA . GLY A 1 81 ? 15.286 -11.527 -11.072 1.00 92.50 81 GLY A CA 1
ATOM 658 C C . GLY A 1 81 ? 14.569 -12.621 -11.874 1.00 92.50 81 GLY A C 1
ATOM 659 O O . GLY A 1 81 ? 14.191 -12.420 -13.026 1.00 92.50 81 GLY A O 1
ATOM 660 N N . THR A 1 82 ? 14.417 -13.800 -11.268 1.00 93.19 82 THR A N 1
ATOM 661 C CA . THR A 1 82 ? 13.794 -14.987 -11.886 1.00 93.19 82 THR A CA 1
ATOM 662 C C . THR A 1 82 ? 12.269 -14.909 -11.951 1.00 93.19 82 THR A C 1
ATOM 664 O O . THR A 1 82 ? 11.657 -15.619 -12.738 1.00 93.19 82 THR A O 1
ATOM 667 N N . GLU A 1 83 ? 11.654 -14.040 -11.146 1.00 93.12 83 GLU A N 1
ATOM 668 C CA . GLU A 1 83 ? 10.197 -13.861 -11.060 1.00 93.12 83 GLU A CA 1
ATOM 669 C C . GLU A 1 83 ? 9.698 -12.640 -11.861 1.00 93.12 83 GLU A C 1
ATOM 671 O O . GLU A 1 83 ? 8.576 -12.169 -11.643 1.00 93.12 83 GLU A O 1
ATOM 676 N N . LYS A 1 84 ? 10.536 -12.101 -12.759 1.00 94.38 84 LYS A N 1
ATOM 677 C CA . LYS A 1 84 ? 10.231 -10.899 -13.541 1.00 94.38 84 LYS A CA 1
ATOM 678 C C . LYS A 1 84 ? 9.265 -11.147 -14.689 1.00 94.38 84 LYS A C 1
ATOM 680 O O . LYS A 1 84 ? 9.226 -12.229 -15.266 1.00 94.38 84 LYS A O 1
ATOM 685 N N . ASP A 1 85 ? 8.593 -10.075 -15.086 1.00 94.88 85 ASP A N 1
ATOM 686 C CA . ASP A 1 85 ? 7.923 -9.969 -16.378 1.00 94.88 85 ASP A CA 1
ATOM 687 C C . ASP A 1 85 ? 8.353 -8.660 -17.050 1.00 94.88 85 ASP A C 1
ATOM 689 O O . ASP A 1 85 ? 7.941 -7.565 -16.658 1.00 94.88 85 ASP A O 1
ATOM 693 N N . GLU A 1 86 ? 9.228 -8.772 -18.049 1.00 91.00 86 GLU A N 1
ATOM 694 C CA . GLU A 1 86 ? 9.794 -7.614 -18.748 1.00 91.00 86 GLU A CA 1
ATOM 695 C C . GLU A 1 86 ? 8.736 -6.819 -19.517 1.00 91.00 86 GLU A C 1
ATOM 697 O O . GLU A 1 86 ? 8.897 -5.609 -19.685 1.00 91.00 86 GLU A O 1
ATOM 702 N N . SER A 1 87 ? 7.631 -7.452 -19.927 1.00 93.88 87 SER A N 1
ATOM 703 C CA . SER A 1 87 ? 6.538 -6.761 -20.619 1.00 93.88 87 SER A CA 1
ATOM 704 C C . SER A 1 87 ? 5.790 -5.788 -19.701 1.00 93.88 87 SER A C 1
ATOM 706 O O . SER A 1 87 ? 5.186 -4.823 -20.166 1.00 93.88 87 SER A O 1
ATOM 708 N N . LEU A 1 88 ? 5.883 -5.986 -18.380 1.00 96.81 88 LEU A N 1
ATOM 709 C CA . LEU A 1 88 ? 5.192 -5.182 -17.373 1.00 96.81 88 LEU A CA 1
ATOM 710 C C . LEU A 1 88 ? 6.063 -4.074 -16.766 1.00 96.81 88 LEU A C 1
ATOM 712 O O . LEU A 1 88 ? 5.599 -3.334 -15.894 1.00 96.81 88 LEU A O 1
ATOM 716 N N . GLN A 1 89 ? 7.319 -3.925 -17.200 1.00 96.12 89 GLN A N 1
ATOM 717 C CA . GLN A 1 89 ? 8.257 -2.968 -16.598 1.00 96.12 89 GLN A CA 1
ATOM 718 C C . GLN A 1 89 ? 7.860 -1.494 -16.817 1.00 96.12 89 GLN A C 1
ATOM 720 O O . GLN A 1 89 ? 8.221 -0.636 -16.011 1.00 96.12 89 GLN A O 1
ATOM 725 N N . LEU A 1 90 ? 7.101 -1.203 -17.877 1.00 97.19 90 LEU A N 1
ATOM 726 C CA . LEU A 1 90 ? 6.531 0.117 -18.179 1.00 97.19 90 LEU A CA 1
ATOM 727 C C . LEU A 1 90 ? 4.994 0.085 -18.267 1.00 97.19 90 LEU A C 1
ATOM 729 O O . LEU A 1 90 ? 4.366 1.077 -18.629 1.00 97.19 90 LEU A O 1
ATOM 733 N N . GLU A 1 91 ? 4.363 -1.029 -17.891 1.00 97.69 91 GLU A N 1
ATOM 734 C CA . GLU A 1 91 ? 2.906 -1.116 -17.827 1.00 97.69 91 GLU A CA 1
ATOM 735 C C . GLU A 1 91 ? 2.401 -0.257 -16.663 1.00 97.69 91 GLU A C 1
ATOM 737 O O . GLU A 1 91 ? 2.681 -0.538 -15.498 1.00 97.69 91 GLU A O 1
ATOM 742 N N . TYR A 1 92 ? 1.647 0.808 -16.952 1.00 97.88 92 TYR A N 1
ATOM 743 C CA . TYR A 1 92 ? 1.311 1.821 -15.945 1.00 97.88 92 TYR A CA 1
ATOM 744 C C . TYR A 1 92 ? 0.542 1.253 -14.749 1.00 97.88 92 TYR A C 1
ATOM 746 O O . TYR A 1 92 ? 0.701 1.717 -13.617 1.00 97.88 92 TYR A O 1
ATOM 754 N N . SER A 1 93 ? -0.281 0.230 -14.982 1.00 97.00 93 SER A N 1
ATOM 755 C CA . SER A 1 93 ? -1.004 -0.453 -13.912 1.00 97.00 93 SER A CA 1
ATOM 756 C C . SER A 1 93 ? -0.112 -1.342 -13.029 1.00 97.00 93 SER A C 1
ATOM 758 O O . SER A 1 93 ? -0.512 -1.697 -11.919 1.00 97.00 93 SER A O 1
ATOM 760 N N . ASN A 1 94 ? 1.110 -1.652 -13.459 1.00 98.12 94 ASN A N 1
ATOM 761 C CA . ASN A 1 94 ? 2.127 -2.341 -12.666 1.00 98.12 94 ASN A CA 1
ATOM 762 C C . ASN A 1 94 ? 3.006 -1.380 -11.837 1.00 98.12 94 ASN A C 1
ATOM 764 O O . ASN A 1 94 ? 3.730 -1.833 -10.951 1.00 98.12 94 ASN A O 1
ATOM 768 N N . LEU A 1 95 ? 2.931 -0.067 -12.100 1.00 98.31 95 LEU A N 1
ATOM 769 C CA . LEU A 1 95 ? 3.746 0.964 -11.453 1.00 98.31 95 LEU A CA 1
ATOM 770 C C . LEU A 1 95 ? 3.002 1.654 -10.302 1.00 98.31 95 LEU A C 1
ATOM 772 O O . LEU A 1 95 ? 1.905 2.202 -10.480 1.00 98.31 95 LEU A O 1
ATOM 776 N N . LEU A 1 96 ? 3.640 1.672 -9.132 1.00 98.19 96 LEU A N 1
ATOM 777 C CA . LEU A 1 96 ? 3.127 2.217 -7.872 1.00 98.19 96 LEU A CA 1
ATOM 778 C C . LEU A 1 96 ? 4.166 3.147 -7.222 1.00 98.19 96 LEU A C 1
ATOM 780 O O . LEU A 1 96 ? 5.332 3.158 -7.599 1.00 98.19 96 LEU A O 1
ATOM 784 N N . ALA A 1 97 ? 3.773 3.933 -6.224 1.00 96.94 97 ALA A N 1
ATOM 785 C CA . ALA A 1 97 ? 4.691 4.688 -5.375 1.00 96.94 97 ALA A CA 1
ATOM 786 C C . ALA A 1 97 ? 4.897 3.968 -4.030 1.00 96.94 97 ALA A C 1
ATOM 788 O O . ALA A 1 97 ? 3.969 3.809 -3.232 1.00 96.94 97 ALA A O 1
ATOM 789 N N . SER A 1 98 ? 6.133 3.561 -3.747 1.00 96.38 98 SER A N 1
ATOM 790 C CA . SER A 1 98 ? 6.526 2.972 -2.462 1.00 96.38 98 SER A CA 1
ATOM 791 C C . SER A 1 98 ? 7.425 3.928 -1.679 1.00 96.38 98 SER A C 1
ATOM 793 O O . SER A 1 98 ? 8.095 4.792 -2.250 1.00 96.38 98 SER A O 1
ATOM 795 N N . CYS A 1 99 ? 7.460 3.764 -0.355 1.00 93.75 99 CYS A N 1
ATOM 796 C CA . CYS A 1 99 ? 8.471 4.404 0.479 1.00 93.75 99 CYS A CA 1
ATOM 797 C C . CYS A 1 99 ? 9.867 3.836 0.186 1.00 93.75 99 CYS A C 1
ATOM 799 O O . CYS A 1 99 ? 10.022 2.794 -0.454 1.00 93.75 99 CYS A O 1
ATOM 801 N N . MET A 1 100 ? 10.885 4.510 0.718 1.00 89.06 100 MET A N 1
ATOM 802 C CA . MET A 1 100 ? 12.284 4.088 0.605 1.00 89.06 100 MET A CA 1
ATOM 803 C C . MET A 1 100 ? 12.667 2.925 1.534 1.00 89.06 100 MET A C 1
ATOM 805 O O . MET A 1 100 ? 13.836 2.573 1.571 1.00 89.06 100 MET A O 1
ATOM 809 N N . GLY A 1 101 ? 11.724 2.345 2.287 1.00 86.25 101 GLY A N 1
ATOM 810 C CA . GLY A 1 101 ? 11.985 1.189 3.152 1.00 86.25 101 GLY A CA 1
ATOM 811 C C . GLY A 1 101 ? 12.887 1.487 4.352 1.00 86.25 101 GLY A C 1
ATOM 812 O O . GLY A 1 101 ? 13.737 0.673 4.673 1.00 86.25 101 GLY A O 1
ATOM 813 N N . ASN A 1 102 ? 12.740 2.651 4.995 1.00 77.50 102 ASN A N 1
ATOM 814 C CA . ASN A 1 102 ? 13.516 3.071 6.179 1.00 77.50 102 ASN A CA 1
ATOM 815 C C . ASN A 1 102 ? 15.049 3.179 5.989 1.00 77.50 102 ASN A C 1
ATOM 817 O O . ASN A 1 102 ? 15.767 3.354 6.961 1.00 77.50 102 ASN A O 1
ATOM 821 N N . VAL A 1 103 ? 15.543 3.187 4.746 1.00 68.06 103 VAL A N 1
ATOM 822 C CA . VAL A 1 103 ? 16.982 3.267 4.388 1.00 68.06 103 VAL A CA 1
ATOM 823 C C . VAL A 1 103 ? 17.665 4.588 4.802 1.00 68.06 103 VAL A C 1
ATOM 825 O O . VAL A 1 103 ? 18.878 4.712 4.727 1.00 68.06 103 VAL A O 1
ATOM 828 N N . LYS A 1 104 ? 16.911 5.612 5.226 1.00 57.31 104 LYS A N 1
ATOM 829 C CA . LYS A 1 104 ? 17.458 6.939 5.584 1.00 57.31 104 LYS A CA 1
ATOM 830 C C . LYS A 1 104 ? 17.807 7.102 7.069 1.00 57.31 104 LYS A C 1
ATOM 832 O O . LYS A 1 104 ? 18.119 8.215 7.480 1.00 57.31 104 LYS A O 1
ATOM 837 N N . LEU A 1 105 ? 17.678 6.057 7.881 1.00 54.69 105 LEU A N 1
ATOM 838 C CA . LEU A 1 105 ? 18.013 6.141 9.299 1.00 54.69 105 LEU A CA 1
ATOM 839 C C . LEU A 1 105 ? 19.478 5.748 9.477 1.00 54.69 105 LEU A C 1
ATOM 841 O O . LEU A 1 105 ? 19.899 4.699 9.001 1.00 54.69 105 LEU A O 1
ATOM 845 N N . GLU A 1 106 ? 20.254 6.617 10.123 1.00 44.75 106 GLU A N 1
ATOM 846 C CA . GLU A 1 106 ? 21.595 6.279 10.596 1.00 44.75 106 GLU A CA 1
ATOM 847 C C . GLU A 1 106 ? 21.476 5.004 11.449 1.00 44.75 106 GLU A C 1
ATOM 849 O O . GLU A 1 106 ? 20.655 4.969 12.369 1.00 44.75 106 GLU A O 1
ATOM 854 N N . ASN A 1 107 ? 22.258 3.972 11.104 1.00 52.16 107 ASN A N 1
ATOM 855 C CA . ASN A 1 107 ? 22.173 2.558 11.524 1.00 52.16 107 ASN A CA 1
ATOM 856 C C . ASN A 1 107 ? 21.376 1.662 10.551 1.00 52.16 107 ASN A C 1
ATOM 858 O O . ASN A 1 107 ? 20.175 1.437 10.704 1.00 52.16 107 ASN A O 1
ATOM 862 N N . ASP A 1 108 ? 22.101 1.122 9.566 1.00 64.69 108 ASP A N 1
ATOM 863 C CA . ASP A 1 108 ? 21.650 0.212 8.500 1.00 64.69 108 ASP A CA 1
ATOM 864 C C . ASP A 1 108 ? 21.340 -1.206 9.028 1.00 64.69 108 ASP A C 1
ATOM 866 O O . ASP A 1 108 ? 22.008 -2.188 8.707 1.00 64.69 108 ASP A O 1
ATOM 870 N N . ASP A 1 109 ? 20.356 -1.317 9.922 1.00 74.31 109 ASP A N 1
ATOM 871 C CA . ASP A 1 109 ? 19.832 -2.613 10.355 1.00 74.31 109 ASP A CA 1
ATOM 872 C C . ASP A 1 109 ? 18.834 -3.147 9.314 1.00 74.31 109 ASP A C 1
ATOM 874 O O . ASP A 1 109 ? 17.724 -2.636 9.156 1.00 74.31 109 ASP A O 1
ATOM 878 N N . ALA A 1 110 ? 19.186 -4.238 8.632 1.00 75.69 110 ALA A N 1
ATOM 879 C CA . ALA A 1 110 ? 18.314 -4.859 7.636 1.00 75.69 110 ALA A CA 1
ATOM 880 C C . ALA A 1 110 ? 16.916 -5.229 8.182 1.00 75.69 110 ALA A C 1
ATOM 882 O O . ALA A 1 110 ? 15.946 -5.294 7.418 1.00 75.69 110 ALA A O 1
ATOM 883 N N . SER A 1 111 ? 16.783 -5.437 9.500 1.00 78.12 111 SER A N 1
ATOM 884 C CA . SER A 1 111 ? 15.519 -5.781 10.159 1.00 78.12 111 SER A CA 1
ATOM 885 C C . SER A 1 111 ? 14.465 -4.664 10.091 1.00 78.12 111 SER A C 1
ATOM 887 O O . SER A 1 111 ? 13.259 -4.944 10.125 1.00 78.12 111 SER A O 1
ATOM 889 N N . ILE A 1 112 ? 14.895 -3.403 9.936 1.00 79.38 112 ILE A N 1
ATOM 890 C CA . ILE A 1 112 ? 13.999 -2.242 9.865 1.00 79.38 112 ILE A CA 1
ATOM 891 C C . ILE A 1 112 ? 13.519 -1.942 8.442 1.00 79.38 112 ILE A C 1
ATOM 893 O O . ILE A 1 112 ? 12.578 -1.156 8.275 1.00 79.38 112 ILE A O 1
ATOM 897 N N . HIS A 1 113 ? 14.113 -2.557 7.413 1.00 87.88 113 HIS A N 1
ATOM 898 C CA . HIS A 1 113 ? 13.699 -2.336 6.030 1.00 87.88 113 HIS A CA 1
ATOM 899 C C . HIS A 1 113 ? 12.324 -2.927 5.728 1.00 87.88 113 HIS A C 1
ATOM 901 O O . HIS A 1 113 ? 11.887 -3.899 6.343 1.00 87.88 113 HIS A O 1
ATOM 907 N N . CYS A 1 114 ? 11.611 -2.328 4.771 1.00 90.69 114 CYS A N 1
ATOM 908 C CA . CYS A 1 114 ? 10.274 -2.785 4.397 1.00 90.69 114 CYS A CA 1
ATOM 909 C C . CYS A 1 114 ? 9.855 -2.390 2.979 1.00 90.69 114 CYS A C 1
ATOM 911 O O . CYS A 1 114 ? 10.540 -1.636 2.283 1.00 90.69 114 CYS A O 1
ATOM 913 N N . CYS A 1 115 ? 8.653 -2.835 2.604 1.00 95.06 115 CYS A N 1
ATOM 914 C CA . CYS A 1 115 ? 7.971 -2.513 1.352 1.00 95.06 115 CYS A CA 1
ATOM 915 C C . CYS A 1 115 ? 8.805 -2.953 0.143 1.00 95.06 115 CYS A C 1
ATOM 917 O O . CYS A 1 115 ? 9.339 -4.060 0.164 1.00 95.06 115 CYS A O 1
ATOM 919 N N . ASP A 1 116 ? 8.923 -2.113 -0.891 1.00 90.44 116 ASP A N 1
ATOM 920 C CA . ASP A 1 116 ? 9.737 -2.438 -2.066 1.00 90.44 116 ASP A CA 1
ATOM 921 C C . ASP A 1 116 ? 11.187 -2.795 -1.697 1.00 90.44 116 ASP A C 1
ATOM 923 O O . ASP A 1 116 ? 11.736 -3.728 -2.262 1.00 90.44 116 ASP A O 1
ATOM 927 N N . HIS A 1 117 ? 11.805 -2.145 -0.701 1.00 90.00 117 HIS A N 1
ATOM 928 C CA . HIS A 1 117 ? 13.201 -2.450 -0.368 1.00 90.00 117 HIS A CA 1
ATOM 929 C C . HIS A 1 117 ? 13.396 -3.929 0.005 1.00 90.00 117 HIS A C 1
ATOM 931 O O . HIS A 1 117 ? 14.288 -4.593 -0.517 1.00 90.00 117 HIS A O 1
ATOM 937 N N . THR A 1 118 ? 12.533 -4.462 0.871 1.00 92.44 118 THR A N 1
ATOM 938 C CA . THR A 1 118 ? 12.597 -5.873 1.273 1.00 92.44 118 THR A CA 1
ATOM 939 C C . THR A 1 118 ? 12.024 -6.794 0.200 1.00 92.44 118 THR A C 1
ATOM 941 O O . THR A 1 118 ? 12.541 -7.896 0.001 1.00 92.44 118 THR A O 1
ATOM 944 N N . LYS A 1 119 ? 10.976 -6.369 -0.520 1.00 94.94 119 LYS A N 1
ATOM 945 C CA . LYS A 1 119 ? 10.365 -7.173 -1.587 1.00 94.94 119 LYS A CA 1
ATOM 946 C C . LYS A 1 119 ? 11.374 -7.400 -2.705 1.00 94.94 119 LYS A C 1
ATOM 948 O O . LYS A 1 119 ? 11.558 -8.544 -3.125 1.00 94.94 119 LYS A O 1
ATOM 953 N N . SER A 1 120 ? 12.078 -6.342 -3.102 1.00 91.94 120 SER A N 1
ATOM 954 C CA . SER A 1 120 ? 13.088 -6.341 -4.150 1.00 91.94 120 SER A CA 1
ATOM 955 C C . SER A 1 120 ? 12.522 -7.017 -5.406 1.00 91.94 120 SER A C 1
ATOM 957 O O . SER A 1 120 ? 11.423 -6.697 -5.859 1.00 91.94 120 SER A O 1
ATOM 959 N N . GLN A 1 121 ? 13.227 -8.005 -5.946 1.00 94.06 121 GLN A N 1
ATOM 960 C CA . GLN A 1 121 ? 12.836 -8.729 -7.152 1.00 94.06 121 GLN A CA 1
ATOM 961 C C . GLN A 1 121 ? 11.896 -9.923 -6.906 1.00 94.06 121 GLN A C 1
ATOM 963 O O . GLN A 1 121 ? 11.700 -10.742 -7.800 1.00 94.06 121 GLN A O 1
ATOM 968 N N . ARG A 1 122 ? 11.317 -10.054 -5.705 1.00 96.00 122 ARG A N 1
ATOM 969 C CA . ARG A 1 122 ? 10.397 -11.153 -5.366 1.00 96.00 122 ARG A CA 1
ATOM 970 C C . ARG A 1 122 ? 8.955 -10.767 -5.676 1.00 96.00 122 ARG A C 1
ATOM 972 O O . ARG A 1 122 ? 8.511 -9.663 -5.347 1.00 96.00 122 ARG A O 1
ATOM 979 N N . ARG A 1 123 ? 8.187 -11.686 -6.257 1.00 96.56 123 ARG A N 1
ATOM 980 C CA . ARG A 1 123 ? 6.764 -11.496 -6.541 1.00 96.56 123 ARG A CA 1
ATOM 981 C C . ARG A 1 123 ? 5.935 -11.764 -5.287 1.00 96.56 123 ARG A C 1
ATOM 983 O O . ARG A 1 123 ? 6.182 -12.718 -4.541 1.00 96.56 123 ARG A O 1
ATOM 990 N N . LEU A 1 124 ? 4.928 -10.925 -5.051 1.00 97.31 124 LEU A N 1
ATOM 991 C CA . LEU A 1 124 ? 3.877 -11.218 -4.072 1.00 97.31 124 LEU A CA 1
ATOM 992 C C . LEU A 1 124 ? 2.942 -12.271 -4.665 1.00 97.31 124 LEU A C 1
ATOM 994 O O . LEU A 1 124 ? 2.551 -12.166 -5.826 1.00 97.31 124 LEU A O 1
ATOM 998 N N . GLN A 1 125 ? 2.641 -13.304 -3.890 1.00 96.38 125 GLN A N 1
ATOM 999 C CA . GLN A 1 125 ? 1.957 -14.500 -4.386 1.00 96.38 125 GLN A CA 1
ATOM 1000 C C . GLN A 1 125 ? 0.457 -14.453 -4.086 1.00 96.38 125 GLN A C 1
ATOM 1002 O O . GLN A 1 125 ? -0.340 -14.894 -4.908 1.00 96.38 125 GLN A O 1
ATOM 1007 N N . VAL A 1 126 ? 0.071 -13.880 -2.943 1.00 97.19 126 VAL A N 1
ATOM 1008 C CA . VAL A 1 126 ? -1.323 -13.820 -2.485 1.00 97.19 126 VAL A CA 1
ATOM 1009 C C . VAL A 1 126 ? -1.831 -12.387 -2.392 1.00 97.19 126 VAL A C 1
ATOM 1011 O O . VAL A 1 126 ? -2.977 -12.127 -2.759 1.00 97.19 126 VAL A O 1
ATOM 1014 N N . ILE A 1 127 ? -1.009 -11.435 -1.928 1.00 96.62 127 ILE A N 1
ATOM 1015 C CA . ILE A 1 127 ? -1.425 -10.024 -1.890 1.00 96.62 127 ILE A CA 1
ATOM 1016 C C . ILE A 1 127 ? -1.663 -9.538 -3.330 1.00 96.62 127 ILE A C 1
ATOM 1018 O O . ILE A 1 127 ? -0.718 -9.547 -4.119 1.00 96.62 127 ILE A O 1
ATOM 1022 N N . PRO A 1 128 ? -2.877 -9.073 -3.687 1.00 96.94 128 PRO A N 1
ATOM 1023 C CA . PRO A 1 128 ? -3.176 -8.640 -5.048 1.00 96.94 128 PRO A CA 1
ATOM 1024 C C . PRO A 1 128 ? -2.563 -7.272 -5.363 1.00 96.94 128 PRO A C 1
ATOM 1026 O O . PRO A 1 128 ? -2.268 -6.481 -4.463 1.00 96.94 128 PRO A O 1
ATOM 1029 N N . ASN A 1 129 ? -2.434 -6.961 -6.658 1.00 97.50 129 ASN A N 1
ATOM 1030 C CA . ASN A 1 129 ? -1.988 -5.644 -7.110 1.00 97.50 129 ASN A CA 1
ATOM 1031 C C . ASN A 1 129 ? -2.977 -4.569 -6.638 1.00 97.50 129 ASN A C 1
ATOM 1033 O O . ASN A 1 129 ? -4.122 -4.588 -7.098 1.00 97.50 129 ASN A O 1
ATOM 1037 N N . PRO A 1 130 ? -2.565 -3.600 -5.795 1.00 96.88 130 PR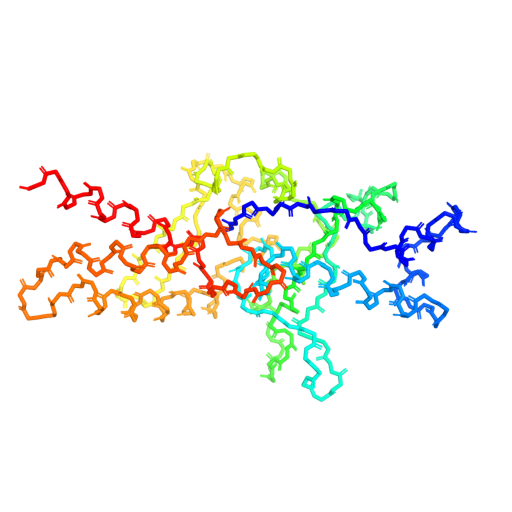O A N 1
ATOM 1038 C CA . PRO A 1 130 ? -3.442 -2.523 -5.345 1.00 96.88 130 PRO A CA 1
ATOM 1039 C C . PRO A 1 130 ? -4.135 -1.754 -6.470 1.00 96.88 130 PRO A C 1
ATOM 1041 O O . PRO A 1 130 ? -5.243 -1.270 -6.262 1.00 96.88 130 PRO A O 1
ATOM 1044 N N . SER A 1 131 ? -3.532 -1.672 -7.660 1.00 96.19 131 SER A N 1
ATOM 1045 C CA . SER A 1 131 ? -4.126 -1.003 -8.825 1.00 96.19 131 SER A CA 1
ATOM 1046 C C . SER A 1 131 ? -5.257 -1.786 -9.505 1.00 96.19 131 SER A C 1
ATOM 1048 O O . SER A 1 131 ? -5.934 -1.254 -10.386 1.00 96.19 131 SER A O 1
ATOM 1050 N N . LYS A 1 132 ? -5.431 -3.063 -9.144 1.00 94.62 132 LYS A N 1
ATOM 1051 C CA . LYS A 1 132 ? -6.411 -3.992 -9.725 1.00 94.62 132 LYS A CA 1
ATOM 1052 C C . LYS A 1 132 ? -7.469 -4.452 -8.717 1.00 94.62 132 LYS A C 1
ATOM 1054 O O . LYS A 1 132 ? -8.374 -5.190 -9.095 1.00 94.62 132 LYS A O 1
ATOM 1059 N N . VAL A 1 133 ? -7.370 -4.041 -7.451 1.00 91.62 133 VAL A N 1
ATOM 1060 C CA . VAL A 1 133 ? -8.373 -4.372 -6.430 1.00 91.62 133 VAL A CA 1
ATOM 1061 C C . VAL A 1 133 ? -9.639 -3.554 -6.674 1.00 91.62 133 VAL A C 1
ATOM 1063 O O . VAL A 1 133 ? -9.589 -2.329 -6.741 1.00 91.62 133 VAL A O 1
ATOM 1066 N N . LEU A 1 134 ? -10.772 -4.249 -6.800 1.00 86.88 134 LEU A N 1
ATOM 1067 C CA . LEU A 1 134 ? -12.089 -3.638 -7.017 1.00 86.88 134 LEU A CA 1
ATOM 1068 C C . LEU A 1 134 ? -12.875 -3.451 -5.715 1.00 86.88 134 LEU A C 1
ATOM 1070 O O . LEU A 1 134 ? -13.807 -2.653 -5.664 1.00 86.88 134 LEU A O 1
ATOM 1074 N N . GLN A 1 135 ? -12.524 -4.204 -4.672 1.00 86.62 135 GLN A N 1
ATOM 1075 C CA . GLN A 1 135 ? -13.131 -4.064 -3.352 1.00 86.62 135 GLN A CA 1
ATOM 1076 C C . GLN A 1 135 ? -12.706 -2.733 -2.725 1.00 86.62 135 GLN A C 1
ATOM 1078 O O . GLN A 1 135 ? -11.600 -2.277 -2.998 1.00 86.62 135 GLN A O 1
ATOM 1083 N N . PRO A 1 136 ? -13.526 -2.126 -1.852 1.00 84.75 136 PRO A N 1
ATOM 1084 C CA . PRO A 1 136 ? -13.194 -0.857 -1.201 1.00 84.75 136 PRO A CA 1
ATOM 1085 C C . PRO A 1 136 ? -11.931 -0.928 -0.336 1.00 84.75 136 PRO A C 1
ATOM 1087 O O . PRO A 1 136 ? -11.267 0.078 -0.121 1.00 84.75 136 PRO A O 1
ATOM 1090 N N . ASN A 1 137 ? -11.570 -2.114 0.155 1.00 89.69 137 ASN A N 1
ATOM 1091 C CA . ASN A 1 137 ? -10.453 -2.314 1.064 1.00 89.69 137 ASN A CA 1
ATOM 1092 C C . ASN A 1 137 ? -9.763 -3.671 0.832 1.00 89.69 137 ASN A C 1
ATOM 1094 O O . ASN A 1 137 ? -10.093 -4.416 -0.089 1.00 89.69 137 ASN A O 1
ATOM 1098 N N . PHE A 1 138 ? -8.779 -3.977 1.678 1.00 94.56 138 PHE A N 1
ATOM 1099 C CA . PHE A 1 138 ? -7.995 -5.212 1.631 1.00 94.56 138 PHE A CA 1
ATOM 1100 C C . PHE A 1 138 ? -8.450 -6.256 2.665 1.00 94.56 138 PHE A C 1
ATOM 1102 O O . PHE A 1 138 ? -7.707 -7.199 2.920 1.00 94.56 138 PHE A O 1
ATOM 1109 N N . ASP A 1 139 ? -9.640 -6.131 3.259 1.00 92.56 139 ASP A N 1
ATOM 1110 C CA . ASP A 1 139 ? -10.061 -6.944 4.415 1.00 92.56 139 ASP A CA 1
ATOM 1111 C C . ASP A 1 139 ? -10.163 -8.445 4.095 1.00 92.56 139 ASP A C 1
ATOM 1113 O O . ASP A 1 139 ? -10.022 -9.293 4.982 1.00 92.56 139 ASP A O 1
ATOM 1117 N N . ALA A 1 140 ? -10.346 -8.783 2.813 1.00 93.88 140 ALA A N 1
ATOM 1118 C CA . ALA A 1 140 ? -10.296 -10.156 2.320 1.00 93.88 140 ALA A CA 1
ATOM 1119 C C . ALA A 1 140 ? -8.902 -10.793 2.439 1.00 93.88 140 ALA A C 1
ATOM 1121 O O . ALA A 1 140 ? -8.817 -12.013 2.454 1.00 93.88 140 ALA A O 1
ATOM 1122 N N . TYR A 1 141 ? -7.831 -10.009 2.607 1.00 96.44 141 TYR A N 1
ATOM 1123 C CA . TYR A 1 141 ? -6.437 -10.473 2.695 1.00 96.44 141 TYR A CA 1
ATOM 1124 C C . TYR A 1 141 ? -5.752 -10.047 3.997 1.00 96.44 141 TYR A C 1
ATOM 1126 O O . TYR A 1 141 ? -4.972 -10.790 4.582 1.00 96.44 141 TYR A O 1
ATOM 1134 N N . ILE A 1 142 ? -6.026 -8.836 4.473 1.00 96.00 142 ILE A N 1
ATOM 1135 C CA . ILE A 1 142 ? -5.302 -8.220 5.578 1.00 96.00 142 ILE A CA 1
ATOM 1136 C C . ILE A 1 142 ? -6.274 -7.810 6.678 1.00 96.00 142 ILE A C 1
ATOM 1138 O O . ILE A 1 142 ? -7.282 -7.160 6.430 1.00 96.00 142 ILE A O 1
ATOM 1142 N N . LYS A 1 143 ? -5.911 -8.121 7.921 1.00 97.00 143 LYS A N 1
ATOM 1143 C CA . LYS A 1 143 ? -6.531 -7.595 9.140 1.00 97.00 143 LYS A CA 1
ATOM 1144 C C . LYS A 1 143 ? -5.487 -6.897 10.003 1.00 97.00 143 LYS A C 1
ATOM 1146 O O . LYS A 1 143 ? -4.281 -7.031 9.795 1.00 97.00 143 LYS A O 1
ATOM 1151 N N . TYR A 1 144 ? -5.965 -6.171 11.007 1.00 97.94 144 TYR A N 1
ATOM 1152 C CA . TYR A 1 144 ? -5.120 -5.480 11.973 1.00 97.94 144 TYR A CA 1
ATOM 1153 C C . TYR A 1 144 ? -5.374 -5.992 13.389 1.00 97.94 144 TYR A C 1
ATOM 1155 O O . TYR A 1 144 ? -6.527 -6.122 13.806 1.00 97.94 144 TYR A O 1
ATOM 1163 N N . ALA A 1 145 ? -4.295 -6.253 14.126 1.00 97.62 145 ALA A N 1
ATOM 1164 C CA . ALA A 1 145 ? -4.326 -6.638 15.532 1.00 97.62 145 ALA A CA 1
ATOM 1165 C C . ALA A 1 145 ? -3.659 -5.547 16.375 1.00 97.62 145 ALA A C 1
ATOM 1167 O O . ALA A 1 145 ? -2.481 -5.240 16.184 1.00 97.62 145 ALA A O 1
ATOM 1168 N N . VAL A 1 146 ? -4.425 -4.956 17.291 1.00 98.06 146 VAL A N 1
ATOM 1169 C CA . VAL A 1 146 ? -3.931 -3.954 18.239 1.00 98.06 146 VAL A CA 1
ATOM 1170 C C . VAL A 1 146 ? -3.453 -4.669 19.499 1.00 98.06 146 VAL A C 1
ATOM 1172 O O . VAL A 1 146 ? -4.225 -5.387 20.130 1.00 98.06 146 VAL A O 1
ATOM 1175 N N . MET A 1 147 ? -2.189 -4.461 19.852 1.00 97.56 147 MET A N 1
ATOM 1176 C CA . MET A 1 147 ? -1.519 -5.025 21.020 1.00 97.56 147 MET A CA 1
ATOM 1177 C C . MET A 1 147 ? -1.182 -3.871 21.967 1.00 97.56 147 MET A C 1
ATOM 1179 O O . MET A 1 147 ? -0.149 -3.221 21.825 1.00 97.56 147 MET A O 1
ATOM 1183 N N . GLU A 1 148 ? -2.119 -3.533 22.858 1.00 95.38 148 GLU A N 1
ATOM 1184 C CA . GLU A 1 148 ? -2.015 -2.314 23.672 1.00 95.38 148 GLU A CA 1
ATOM 1185 C C . GLU A 1 148 ? -0.886 -2.352 24.698 1.00 95.38 148 GLU A C 1
ATOM 1187 O O . GLU A 1 148 ? -0.240 -1.332 24.907 1.00 95.38 148 GLU A O 1
ATOM 1192 N N . ARG A 1 149 ? -0.630 -3.512 25.316 1.00 96.56 149 ARG A N 1
ATOM 1193 C CA . ARG A 1 149 ? 0.422 -3.656 26.337 1.00 96.56 149 ARG A CA 1
ATOM 1194 C C . ARG A 1 149 ? 1.816 -3.516 25.735 1.00 96.56 149 ARG A C 1
ATOM 1196 O O . ARG A 1 149 ? 2.718 -2.999 26.377 1.00 96.56 149 ARG A O 1
ATOM 1203 N N . GLU A 1 150 ? 1.975 -3.987 24.507 1.00 97.50 150 GLU A N 1
ATOM 1204 C CA . GLU A 1 150 ? 3.223 -3.977 23.754 1.00 97.50 150 GLU A CA 1
ATOM 1205 C C . GLU A 1 150 ? 3.393 -2.710 22.909 1.00 97.50 150 GLU A C 1
ATOM 1207 O O . GLU A 1 150 ? 4.415 -2.567 22.239 1.00 97.50 150 GLU A O 1
ATOM 1212 N N . GLU A 1 151 ? 2.392 -1.824 22.901 1.00 98.00 151 GLU A N 1
ATOM 1213 C CA . GLU A 1 151 ? 2.348 -0.596 22.103 1.00 98.00 151 GLU A CA 1
ATOM 1214 C C . GLU A 1 151 ? 2.585 -0.827 20.601 1.00 98.00 151 GLU A C 1
ATOM 1216 O O . GLU A 1 151 ? 3.332 -0.113 19.922 1.00 98.00 151 GLU A O 1
ATOM 1221 N N . ARG A 1 152 ? 1.933 -1.861 20.054 1.00 98.06 152 ARG A N 1
ATOM 1222 C CA . ARG A 1 152 ? 2.097 -2.281 18.655 1.00 98.06 152 ARG A CA 1
ATOM 1223 C C . ARG A 1 152 ? 0.769 -2.476 17.949 1.00 98.06 152 ARG A C 1
ATOM 1225 O O . ARG A 1 152 ? -0.225 -2.914 18.523 1.00 98.06 152 ARG A O 1
ATOM 1232 N N . VAL A 1 153 ? 0.773 -2.217 16.644 1.00 98.62 153 VAL A N 1
ATOM 1233 C CA . VAL A 1 153 ? -0.291 -2.666 15.741 1.00 98.62 153 VAL A CA 1
ATOM 1234 C C . VAL A 1 153 ? 0.308 -3.524 14.636 1.00 98.62 153 VAL A C 1
ATOM 1236 O O . VAL A 1 153 ? 1.103 -3.055 13.812 1.00 98.62 153 VAL A O 1
ATOM 1239 N N . MET A 1 154 ? -0.131 -4.776 14.594 1.00 98.25 154 MET A N 1
ATOM 1240 C CA . MET A 1 154 ? 0.312 -5.781 13.634 1.00 98.25 154 MET A CA 1
ATOM 1241 C C . MET A 1 154 ? -0.644 -5.861 12.444 1.00 98.25 154 MET A C 1
ATOM 1243 O O . MET A 1 154 ? -1.862 -5.778 12.602 1.00 98.25 154 MET A O 1
ATOM 1247 N N . VAL A 1 155 ? -0.083 -6.086 11.263 1.00 98.19 155 VAL A N 1
ATOM 1248 C CA . VAL A 1 155 ? -0.784 -6.541 10.059 1.00 98.19 155 VAL A CA 1
ATOM 1249 C C . VAL A 1 155 ? -0.827 -8.069 10.096 1.00 98.19 155 VAL A C 1
ATOM 1251 O O . VAL A 1 155 ? 0.193 -8.699 10.365 1.00 98.19 155 VAL A O 1
ATOM 1254 N N . LYS A 1 156 ? -1.981 -8.686 9.867 1.00 97.69 156 LYS A N 1
ATOM 1255 C CA . LYS A 1 156 ? -2.151 -10.147 9.897 1.00 97.69 156 LYS A CA 1
ATOM 1256 C C . LYS A 1 156 ? -2.862 -10.621 8.639 1.00 97.69 156 LYS A C 1
ATOM 1258 O O . LYS A 1 156 ? -3.697 -9.881 8.114 1.00 97.69 156 LYS A O 1
ATOM 1263 N N . ALA A 1 157 ? -2.570 -11.842 8.199 1.00 97.56 157 ALA A N 1
ATOM 1264 C CA . ALA A 1 157 ? -3.401 -12.516 7.214 1.00 97.56 157 ALA A CA 1
ATOM 1265 C C . ALA A 1 157 ? -4.852 -12.598 7.723 1.00 97.56 157 ALA A C 1
ATOM 1267 O O . ALA A 1 157 ? -5.117 -12.791 8.916 1.00 97.56 157 ALA A O 1
ATOM 1268 N N . SER A 1 158 ? -5.813 -12.379 6.831 1.00 96.44 158 SER A N 1
ATOM 1269 C CA . SER A 1 158 ? -7.238 -12.386 7.174 1.00 96.44 158 SER A CA 1
ATOM 1270 C C . SER A 1 158 ? -7.792 -13.806 7.373 1.00 96.44 158 SER A C 1
ATOM 1272 O O . SER A 1 158 ? -8.821 -13.958 8.044 1.00 96.44 158 SER A O 1
ATOM 1274 N N . TYR A 1 159 ? -7.094 -14.810 6.836 1.00 96.50 159 TYR A N 1
ATOM 1275 C CA . TYR A 1 159 ? -7.308 -16.254 6.951 1.00 96.50 159 TYR A CA 1
ATOM 1276 C C . TYR A 1 159 ? -5.956 -16.969 7.138 1.00 96.50 159 TYR A C 1
ATOM 1278 O O . TYR A 1 159 ? -4.905 -16.372 6.917 1.00 96.50 159 TYR A O 1
ATOM 1286 N N . LYS A 1 160 ? -5.972 -18.235 7.580 1.00 96.62 160 LYS A N 1
ATOM 1287 C CA . LYS A 1 160 ? -4.749 -19.032 7.770 1.00 96.62 160 LYS A CA 1
ATOM 1288 C C . LYS A 1 160 ? -4.159 -19.399 6.406 1.00 96.62 160 LYS A C 1
ATOM 1290 O O . LYS A 1 160 ? -4.695 -20.278 5.740 1.00 96.62 160 LYS A O 1
ATOM 1295 N N . ASP A 1 161 ? -3.072 -18.737 6.028 1.00 97.50 161 ASP A N 1
ATOM 1296 C CA . ASP A 1 161 ? -2.331 -18.993 4.794 1.00 97.50 161 ASP A CA 1
ATOM 1297 C C . ASP A 1 161 ? -0.872 -18.552 4.962 1.00 97.50 161 ASP A C 1
ATOM 1299 O O . ASP A 1 161 ? -0.578 -17.376 5.186 1.00 97.50 161 ASP A O 1
ATOM 1303 N N . GLU A 1 162 ? 0.045 -19.514 4.877 1.00 97.56 162 GLU A N 1
ATOM 1304 C CA . GLU A 1 162 ? 1.476 -19.285 5.108 1.00 97.56 162 GLU A CA 1
ATOM 1305 C C . GLU A 1 162 ? 2.111 -18.413 4.019 1.00 97.56 162 GLU A C 1
ATOM 1307 O O . GLU A 1 162 ? 3.060 -17.673 4.283 1.00 97.56 162 GLU A O 1
ATOM 1312 N N . THR A 1 163 ? 1.569 -18.446 2.800 1.00 97.88 163 THR A N 1
ATOM 1313 C CA . THR A 1 163 ? 2.082 -17.664 1.672 1.00 97.88 163 THR A CA 1
ATOM 1314 C C . THR A 1 163 ? 1.718 -16.190 1.832 1.00 97.88 163 THR A C 1
ATOM 1316 O O . THR A 1 163 ? 2.556 -15.312 1.615 1.00 97.88 163 THR A O 1
ATOM 1319 N N . LEU A 1 164 ? 0.493 -15.900 2.269 1.00 98.06 164 LEU A N 1
ATOM 1320 C CA . LEU A 1 164 ? 0.043 -14.556 2.611 1.00 98.06 164 LEU A CA 1
ATOM 1321 C C . LEU A 1 164 ? 0.804 -14.005 3.818 1.00 98.06 164 LEU A C 1
ATOM 1323 O O . LEU A 1 164 ? 1.245 -12.854 3.797 1.00 98.06 164 LEU A O 1
ATOM 1327 N N . ASP A 1 165 ? 1.026 -14.826 4.846 1.00 97.88 165 ASP A N 1
ATOM 1328 C CA . ASP A 1 165 ? 1.864 -14.434 5.978 1.00 97.88 165 ASP A CA 1
ATOM 1329 C C . ASP A 1 165 ? 3.314 -14.155 5.548 1.00 97.88 165 ASP A C 1
AT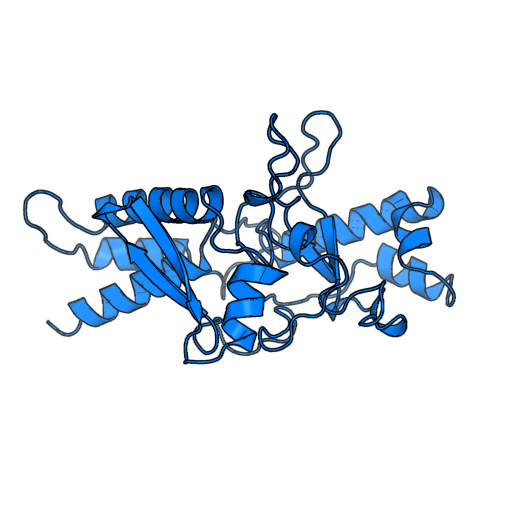OM 1331 O O . ASP A 1 165 ? 3.913 -13.186 6.030 1.00 97.88 165 ASP A O 1
ATOM 1335 N N . ALA A 1 166 ? 3.873 -14.924 4.609 1.00 98.06 166 ALA A N 1
ATOM 1336 C CA . ALA A 1 166 ? 5.194 -14.666 4.038 1.00 98.06 166 ALA A CA 1
ATOM 1337 C C . ALA A 1 166 ? 5.225 -13.380 3.193 1.00 98.06 166 ALA A C 1
ATOM 1339 O O . ALA A 1 166 ? 6.168 -12.592 3.310 1.00 98.06 166 ALA A O 1
ATOM 1340 N N . ASP A 1 167 ? 4.196 -13.108 2.387 1.00 98.25 167 ASP A N 1
ATOM 1341 C CA . ASP A 1 167 ? 4.068 -11.844 1.655 1.00 98.25 167 ASP A CA 1
ATOM 1342 C C . ASP A 1 167 ? 4.071 -10.643 2.625 1.00 98.25 167 ASP A C 1
ATOM 1344 O O . ASP A 1 167 ? 4.800 -9.671 2.405 1.00 98.25 167 ASP A O 1
ATOM 1348 N N . ILE A 1 168 ? 3.321 -10.727 3.732 1.00 98.12 168 ILE A N 1
ATOM 1349 C CA . ILE A 1 168 ? 3.205 -9.666 4.748 1.00 98.12 168 ILE A CA 1
ATOM 1350 C C . ILE A 1 168 ? 4.509 -9.485 5.538 1.00 98.12 168 ILE A C 1
ATOM 1352 O O . ILE A 1 168 ? 4.987 -8.357 5.688 1.00 98.12 168 ILE A O 1
ATOM 1356 N N . ASN A 1 169 ? 5.064 -10.569 6.086 1.00 97.62 169 ASN A N 1
ATOM 1357 C CA . ASN A 1 169 ? 6.123 -10.503 7.099 1.00 97.62 169 ASN A CA 1
ATOM 1358 C C . ASN A 1 169 ? 7.533 -10.659 6.524 1.00 97.62 169 ASN A C 1
ATOM 1360 O O . ASN A 1 169 ? 8.467 -10.110 7.092 1.00 97.62 169 ASN A O 1
ATOM 1364 N N . ILE A 1 170 ? 7.700 -11.369 5.405 1.00 96.25 170 ILE A N 1
ATOM 1365 C CA . ILE A 1 170 ? 9.024 -11.706 4.855 1.00 96.25 170 ILE A CA 1
ATOM 1366 C C . ILE A 1 170 ? 9.325 -10.887 3.602 1.00 96.25 170 ILE A C 1
ATOM 1368 O O . ILE A 1 170 ? 10.427 -10.358 3.455 1.00 96.25 170 ILE A O 1
ATOM 1372 N N . LYS A 1 171 ? 8.371 -10.783 2.670 1.00 96.81 171 LYS A N 1
ATOM 1373 C CA . LYS A 1 171 ? 8.583 -10.020 1.432 1.00 96.81 171 LYS A CA 1
ATOM 1374 C C . LYS A 1 171 ? 8.436 -8.533 1.675 1.00 96.81 171 LYS A C 1
ATOM 1376 O O . LYS A 1 171 ? 9.348 -7.783 1.371 1.00 96.81 171 LYS A O 1
ATOM 1381 N N . LEU A 1 172 ? 7.324 -8.107 2.265 1.00 97.44 172 LEU A N 1
ATOM 1382 C CA . LEU A 1 172 ? 7.081 -6.689 2.530 1.00 97.44 172 LEU A CA 1
ATOM 1383 C C . LEU A 1 172 ? 7.583 -6.224 3.902 1.00 97.44 172 LEU A C 1
ATOM 1385 O O . LEU A 1 172 ? 7.702 -5.016 4.108 1.00 97.44 172 LEU A O 1
ATOM 1389 N N . ASN A 1 173 ? 7.830 -7.146 4.839 1.00 97.38 173 ASN A N 1
ATOM 1390 C CA . ASN A 1 173 ? 8.191 -6.853 6.232 1.00 97.38 173 ASN A CA 1
ATOM 1391 C C . ASN A 1 173 ? 7.323 -5.739 6.856 1.00 97.38 173 ASN A C 1
ATOM 1393 O O . ASN A 1 173 ? 7.807 -4.773 7.454 1.00 97.38 173 ASN A O 1
ATOM 1397 N N . LEU A 1 174 ? 5.997 -5.845 6.684 1.00 97.44 174 LEU A N 1
ATOM 1398 C CA . LEU A 1 174 ? 5.035 -4.834 7.145 1.00 97.44 174 LEU A CA 1
ATOM 1399 C C . LEU A 1 174 ? 4.946 -4.738 8.672 1.00 97.44 174 LEU A C 1
ATOM 1401 O O . LEU A 1 174 ? 4.348 -3.786 9.183 1.00 97.44 174 LEU A O 1
ATOM 1405 N N . ASN A 1 175 ? 5.522 -5.705 9.386 1.00 97.56 175 ASN A N 1
ATOM 1406 C CA . ASN A 1 175 ? 5.524 -5.813 10.841 1.00 97.56 175 ASN A CA 1
ATOM 1407 C C . ASN A 1 175 ? 6.896 -5.582 11.481 1.00 97.56 175 ASN A C 1
ATOM 1409 O O . ASN A 1 175 ? 7.078 -5.937 12.644 1.00 97.56 175 ASN A O 1
ATOM 1413 N N . ASN A 1 176 ? 7.833 -4.942 10.776 1.00 94.88 176 ASN A N 1
ATOM 1414 C CA . ASN A 1 176 ? 9.020 -4.422 11.450 1.00 94.88 176 ASN A CA 1
ATOM 1415 C C . ASN A 1 176 ? 8.631 -3.479 12.601 1.00 94.88 176 ASN A C 1
ATOM 1417 O O . ASN A 1 176 ? 7.555 -2.861 12.603 1.00 94.88 176 ASN A O 1
ATOM 1421 N N . GLN A 1 177 ? 9.541 -3.348 13.565 1.00 93.38 177 GLN A N 1
ATOM 1422 C CA . GLN A 1 177 ? 9.305 -2.615 14.804 1.00 93.38 177 GLN A CA 1
ATOM 1423 C C . GLN A 1 177 ? 8.781 -1.195 14.549 1.00 93.38 177 GLN A C 1
ATOM 1425 O O . GLN A 1 177 ? 7.730 -0.833 15.077 1.00 93.38 177 GLN A O 1
ATOM 1430 N N . GLN A 1 178 ? 9.427 -0.428 13.667 1.00 92.75 178 GLN A N 1
ATOM 1431 C CA . GLN A 1 178 ? 9.048 0.962 13.392 1.00 92.75 178 GLN A CA 1
ATOM 1432 C C . GLN A 1 178 ? 7.626 1.086 12.849 1.00 92.75 178 GLN A C 1
ATOM 1434 O O . GLN A 1 178 ? 6.843 1.898 13.337 1.00 92.75 178 GLN A O 1
ATOM 1439 N N . LEU A 1 179 ? 7.254 0.262 11.865 1.00 95.88 179 LEU A N 1
ATOM 1440 C CA . LEU A 1 179 ? 5.905 0.297 11.305 1.00 95.8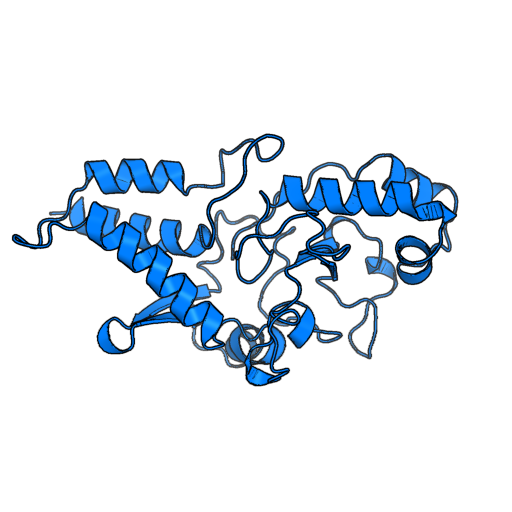8 179 LEU A CA 1
ATOM 1441 C C . LEU A 1 179 ? 4.843 -0.075 12.345 1.00 95.88 179 LEU A C 1
ATOM 1443 O O . LEU A 1 179 ? 3.777 0.544 12.372 1.00 95.88 179 LEU A O 1
ATOM 1447 N N . THR A 1 180 ? 5.116 -1.061 13.204 1.00 97.44 180 THR A N 1
ATOM 1448 C CA . THR A 1 180 ? 4.161 -1.471 14.247 1.00 97.44 180 THR A CA 1
ATOM 1449 C C . THR A 1 180 ? 3.950 -0.382 15.298 1.00 97.44 180 THR A C 1
ATOM 1451 O O . THR A 1 180 ? 2.800 -0.109 15.654 1.00 97.44 180 THR A O 1
ATOM 1454 N N . THR A 1 181 ? 5.022 0.294 15.717 1.00 96.81 181 THR A N 1
ATOM 1455 C CA . THR A 1 181 ? 4.986 1.404 16.679 1.00 96.81 181 THR A CA 1
ATOM 1456 C C . THR A 1 181 ? 4.372 2.667 16.069 1.00 96.81 181 THR A C 1
ATOM 1458 O O . THR A 1 181 ? 3.544 3.316 16.704 1.00 96.81 181 THR A O 1
ATOM 1461 N N . HIS A 1 182 ? 4.678 3.005 14.812 1.00 96.62 182 HIS A N 1
ATOM 1462 C CA . HIS A 1 182 ? 4.062 4.153 14.133 1.00 96.62 182 HIS A CA 1
ATOM 1463 C C . HIS A 1 182 ? 2.551 3.977 13.960 1.00 96.62 182 HIS A C 1
ATOM 1465 O O . HIS A 1 182 ? 1.788 4.904 14.248 1.00 96.62 182 HIS A O 1
ATOM 1471 N N . ARG A 1 183 ? 2.097 2.783 13.550 1.00 98.12 183 ARG A N 1
ATOM 1472 C CA . ARG A 1 183 ? 0.659 2.480 13.498 1.00 98.12 183 ARG A CA 1
ATOM 1473 C C . ARG A 1 183 ? 0.012 2.610 14.874 1.00 98.12 183 ARG A C 1
ATOM 1475 O O . ARG A 1 183 ? -1.077 3.176 14.964 1.00 98.12 183 ARG A O 1
ATOM 1482 N N . PHE A 1 184 ? 0.675 2.126 15.927 1.00 98.56 184 PHE A N 1
ATOM 1483 C CA . PHE A 1 184 ? 0.182 2.257 17.297 1.00 98.56 184 PHE A CA 1
ATOM 1484 C C . PHE A 1 184 ? 0.066 3.715 17.736 1.00 98.56 184 PHE A C 1
ATOM 1486 O O . PHE A 1 184 ? -0.979 4.100 18.245 1.00 98.56 184 PHE A O 1
ATOM 1493 N N . SER A 1 185 ? 1.080 4.544 17.481 1.00 98.31 185 SER A N 1
ATOM 1494 C CA . SER A 1 185 ? 1.063 5.969 17.831 1.00 98.31 185 SER A CA 1
ATOM 1495 C C . SER A 1 185 ? -0.121 6.704 17.189 1.00 98.31 185 SER A C 1
ATOM 1497 O O . SER A 1 185 ? -0.893 7.373 17.885 1.00 98.31 185 SER A O 1
ATOM 1499 N N . VAL A 1 186 ? -0.342 6.499 15.882 1.00 98.12 186 VAL A N 1
ATOM 1500 C CA . VAL A 1 186 ? -1.486 7.092 15.167 1.00 98.12 186 VAL A CA 1
ATOM 1501 C C . VAL A 1 186 ? -2.808 6.596 15.749 1.00 98.12 186 VAL A C 1
ATOM 1503 O O . VAL A 1 186 ? -3.684 7.401 16.062 1.00 98.12 186 VAL A O 1
ATOM 1506 N N . TRP A 1 187 ? -2.955 5.287 15.949 1.00 98.38 187 TRP A N 1
ATOM 1507 C CA . TRP A 1 187 ? -4.177 4.721 16.516 1.00 98.38 187 TRP A CA 1
ATOM 1508 C C . TRP A 1 187 ? -4.443 5.172 17.950 1.00 98.38 187 TRP A C 1
ATOM 1510 O O . TRP A 1 187 ? -5.572 5.523 18.269 1.00 98.38 187 TRP A O 1
ATOM 1520 N N . SER A 1 188 ? -3.420 5.235 18.797 1.00 98.06 188 SER A N 1
ATOM 1521 C CA . SER A 1 188 ? -3.523 5.666 20.191 1.00 98.06 188 SER A CA 1
ATOM 1522 C C . SER A 1 188 ? -3.998 7.121 20.278 1.00 98.06 188 SER A C 1
ATOM 1524 O O . SER A 1 188 ? -4.875 7.448 21.080 1.00 98.06 188 SER A O 1
ATOM 1526 N N . ALA A 1 189 ? -3.511 7.993 19.385 1.00 97.69 189 ALA A N 1
ATOM 1527 C CA . ALA A 1 189 ? -4.001 9.366 19.269 1.00 97.69 189 ALA A CA 1
ATOM 1528 C C . ALA A 1 189 ? -5.481 9.438 18.855 1.00 97.69 189 ALA A C 1
ATOM 1530 O O . ALA A 1 189 ? -6.229 10.241 19.412 1.00 97.69 189 ALA A O 1
ATOM 1531 N N . ILE A 1 190 ? -5.921 8.589 17.921 1.00 97.94 190 ILE A N 1
ATOM 1532 C CA . ILE A 1 190 ? -7.332 8.496 17.517 1.00 97.94 190 ILE A CA 1
ATOM 1533 C C . ILE A 1 190 ? -8.195 7.915 18.646 1.00 97.94 190 ILE A C 1
ATOM 1535 O O . ILE A 1 190 ? -9.240 8.482 18.964 1.00 97.94 190 ILE A O 1
ATOM 1539 N N . LYS A 1 191 ? -7.740 6.849 19.317 1.00 97.62 191 LYS A N 1
ATOM 1540 C CA . LYS A 1 191 ? -8.426 6.219 20.453 1.00 97.62 191 LYS A CA 1
ATOM 1541 C C . LYS A 1 191 ? -8.733 7.235 21.551 1.00 97.62 191 LYS A C 1
ATOM 1543 O O . LYS A 1 191 ? -9.867 7.282 22.013 1.00 97.62 191 LYS A O 1
ATOM 1548 N N . ARG A 1 192 ? -7.771 8.091 21.917 1.00 97.00 192 ARG A N 1
ATOM 1549 C CA . ARG A 1 192 ? -7.967 9.148 22.932 1.00 97.00 192 ARG A CA 1
ATOM 1550 C C . ARG A 1 192 ? -9.018 10.196 22.550 1.00 97.00 192 ARG A C 1
ATOM 1552 O O . ARG A 1 192 ? -9.558 10.849 23.436 1.00 97.00 192 ARG A O 1
ATOM 1559 N N . LYS A 1 193 ? -9.304 10.381 21.256 1.00 97.44 193 LYS A N 1
ATOM 1560 C CA . LYS A 1 193 ? -10.369 11.285 20.794 1.00 97.44 193 LYS A CA 1
ATOM 1561 C C . LYS 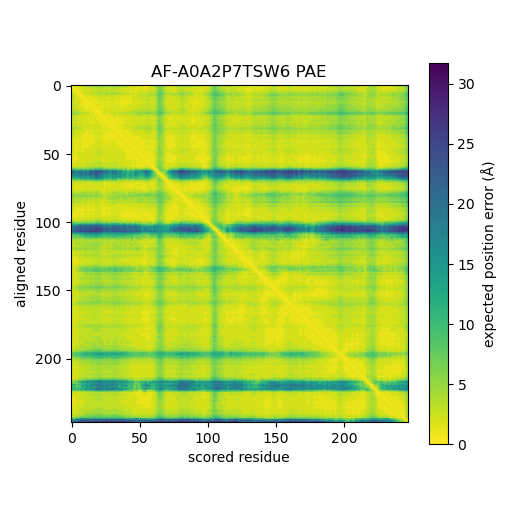A 1 193 ? -11.746 10.634 20.887 1.00 97.44 193 LYS A C 1
ATOM 1563 O O . LYS A 1 193 ? -12.702 11.300 21.274 1.00 97.44 193 LYS A O 1
ATOM 1568 N N . VAL A 1 194 ? -11.842 9.350 20.540 1.00 97.44 194 VAL A N 1
ATOM 1569 C CA . VAL A 1 194 ? -13.129 8.640 20.426 1.00 97.44 194 VAL A CA 1
ATOM 1570 C C . VAL A 1 194 ? -13.541 7.891 21.691 1.00 97.44 194 VAL A C 1
ATOM 1572 O O . VAL A 1 194 ? -14.699 7.513 21.805 1.00 97.44 194 VAL A O 1
ATOM 1575 N N . ILE A 1 195 ? -12.634 7.683 22.647 1.00 95.44 195 ILE A N 1
ATOM 1576 C CA . ILE A 1 195 ? -12.930 7.066 23.945 1.00 95.44 195 ILE A CA 1
ATOM 1577 C C . ILE A 1 195 ? -12.627 8.071 25.046 1.00 95.44 195 ILE A C 1
ATOM 1579 O O . ILE A 1 195 ? -11.515 8.591 25.146 1.00 95.44 195 ILE A O 1
ATOM 1583 N N . ASP A 1 196 ? -13.619 8.336 25.888 1.00 92.56 196 ASP A N 1
ATOM 1584 C CA . ASP A 1 196 ? -13.417 9.113 27.099 1.00 92.56 196 ASP A CA 1
ATOM 1585 C C . ASP A 1 196 ? -12.564 8.329 28.106 1.00 92.56 196 ASP A C 1
ATOM 1587 O O . ASP A 1 196 ? -12.947 7.252 28.554 1.00 92.56 196 ASP A O 1
ATOM 1591 N N . LEU A 1 197 ? -11.397 8.863 28.469 1.00 86.62 197 LEU A N 1
ATOM 1592 C CA . LEU A 1 197 ? -10.433 8.142 29.308 1.00 86.62 197 LEU A CA 1
ATOM 1593 C C . LEU A 1 197 ? -10.891 7.953 30.761 1.00 86.62 197 LEU A C 1
ATOM 1595 O O . LEU A 1 197 ? -10.352 7.088 31.443 1.00 86.62 197 LEU A O 1
ATOM 1599 N N . LYS A 1 198 ? -11.852 8.753 31.244 1.00 89.38 198 LYS A N 1
ATOM 1600 C CA . LYS A 1 198 ? -12.361 8.650 32.620 1.00 89.38 198 LYS A CA 1
ATOM 1601 C C . LYS A 1 198 ? -13.526 7.672 32.711 1.00 89.38 198 LYS A C 1
ATOM 1603 O O . LYS A 1 198 ? -13.559 6.838 33.605 1.00 89.38 198 LYS A O 1
ATOM 1608 N N . SER A 1 199 ? -14.484 7.801 31.798 1.00 91.69 199 SER A N 1
ATOM 1609 C CA . SER A 1 199 ? -15.730 7.028 31.810 1.00 91.69 199 SER A CA 1
ATOM 1610 C C . SER A 1 199 ? -15.695 5.778 30.931 1.00 91.69 199 SER A C 1
ATOM 1612 O O . SER A 1 199 ? -16.602 4.960 31.011 1.00 91.69 199 SER A O 1
ATOM 1614 N N . GLY A 1 200 ? -14.701 5.639 30.049 1.00 91.44 200 GLY A N 1
ATOM 1615 C CA . GLY A 1 200 ? -14.657 4.584 29.033 1.00 91.44 200 GLY A CA 1
ATOM 1616 C C . GLY A 1 200 ? -15.685 4.762 27.910 1.00 91.44 200 GLY A C 1
ATOM 1617 O O . GLY A 1 200 ? -15.724 3.946 26.990 1.00 91.44 200 GLY A O 1
ATOM 1618 N N . LYS A 1 201 ? -16.501 5.825 27.951 1.00 94.25 201 LYS A N 1
ATOM 1619 C CA . LYS A 1 201 ? -17.593 6.050 27.002 1.00 94.25 201 LYS A CA 1
ATOM 1620 C C . LYS A 1 201 ? -17.062 6.276 25.587 1.00 94.25 201 LYS A C 1
ATOM 1622 O O . LYS A 1 201 ? -16.212 7.144 25.361 1.00 94.25 201 LYS A O 1
ATOM 1627 N N . PHE A 1 202 ? -17.624 5.545 24.628 1.00 96.69 202 PHE A N 1
ATOM 1628 C CA . PHE A 1 202 ? -17.368 5.751 23.207 1.00 96.69 202 PHE A CA 1
ATOM 1629 C C . PHE A 1 202 ? -18.149 6.961 22.676 1.00 96.69 202 PHE A C 1
ATOM 1631 O O . PHE A 1 202 ? -19.350 7.112 22.903 1.00 96.69 202 PHE A O 1
ATOM 1638 N N . LYS A 1 203 ? -17.457 7.847 21.962 1.00 96.56 203 LYS A N 1
ATOM 1639 C CA . LYS A 1 203 ? -18.006 9.067 21.360 1.00 96.56 203 LYS A CA 1
ATOM 1640 C C . LYS A 1 203 ? -18.330 8.788 19.894 1.00 96.56 203 LYS A C 1
ATOM 1642 O O . LYS A 1 203 ? -17.497 9.019 19.018 1.00 96.56 203 LYS A O 1
ATOM 1647 N N . LEU A 1 204 ? -19.534 8.267 19.648 1.00 96.50 204 LEU A N 1
ATOM 1648 C CA . LEU A 1 204 ? -19.975 7.807 18.327 1.00 96.50 204 LEU A CA 1
ATOM 1649 C C . LEU A 1 204 ? -19.865 8.892 17.243 1.00 96.50 204 LEU A C 1
ATOM 1651 O O . LEU A 1 204 ? -19.358 8.608 16.160 1.00 96.50 204 LEU A O 1
ATOM 1655 N N . ASP A 1 205 ? -20.276 10.125 17.538 1.00 96.50 205 ASP A N 1
ATOM 1656 C CA . ASP A 1 205 ? -20.250 11.219 16.556 1.00 96.50 205 ASP A CA 1
ATOM 1657 C C . ASP A 1 205 ? -18.817 11.615 16.180 1.00 96.50 205 ASP A C 1
ATOM 1659 O O . ASP A 1 205 ? -18.476 11.656 15.000 1.00 96.50 205 ASP A O 1
ATOM 1663 N N . VAL A 1 206 ? -17.929 11.749 17.174 1.00 97.44 206 VAL A N 1
ATOM 1664 C CA . VAL A 1 206 ? -16.494 12.010 16.949 1.00 97.44 206 VAL A CA 1
ATOM 1665 C C . VAL A 1 206 ? -15.855 10.890 16.121 1.00 97.44 206 VAL A C 1
ATOM 1667 O O . VAL A 1 206 ? -15.016 11.142 15.256 1.00 97.44 206 VAL A O 1
ATOM 1670 N N . ALA A 1 207 ? -16.243 9.634 16.361 1.00 98.00 207 ALA A N 1
ATOM 1671 C CA . ALA A 1 207 ? -15.749 8.505 15.582 1.00 98.00 207 ALA A CA 1
ATOM 1672 C C . ALA A 1 207 ? -16.216 8.554 14.119 1.00 98.00 207 ALA A C 1
ATOM 1674 O O . ALA A 1 207 ? -15.419 8.257 13.230 1.00 98.00 207 ALA A O 1
ATOM 1675 N N . LYS A 1 208 ? -17.473 8.941 13.861 1.00 97.06 208 LYS A N 1
ATOM 1676 C CA . LYS A 1 208 ? -18.011 9.115 12.502 1.00 97.06 208 LYS A CA 1
ATOM 1677 C C . LYS A 1 208 ? -17.309 10.257 11.762 1.00 97.06 208 LYS A C 1
ATOM 1679 O O . LYS A 1 208 ? -16.904 10.063 10.621 1.00 97.06 208 LYS A O 1
ATOM 1684 N N . GLU A 1 209 ? -17.079 11.392 12.419 1.00 96.56 209 GLU A N 1
ATOM 1685 C CA . GLU A 1 209 ? -16.324 12.518 11.845 1.00 96.56 209 GLU A CA 1
ATOM 1686 C C . GLU A 1 209 ? -14.891 12.114 11.468 1.00 96.56 209 GLU A C 1
ATOM 1688 O O . GLU A 1 209 ? -14.442 12.349 10.345 1.00 96.56 209 GLU A O 1
ATOM 1693 N N . LEU A 1 210 ? -14.179 11.438 12.379 1.00 97.00 210 LEU A N 1
ATOM 1694 C CA . LEU A 1 210 ? -12.829 10.936 12.110 1.00 97.00 210 LEU A CA 1
ATOM 1695 C C . LEU A 1 210 ? -12.818 9.853 11.024 1.00 97.00 210 LEU A C 1
ATOM 1697 O O . LEU A 1 210 ? -11.854 9.760 10.264 1.00 97.00 210 LEU A O 1
ATOM 1701 N N . LEU A 1 211 ? -13.870 9.036 10.921 1.00 96.62 211 LEU A N 1
ATOM 1702 C CA . LEU A 1 211 ? -13.993 8.055 9.846 1.00 96.62 211 LEU A CA 1
ATOM 1703 C C . LEU A 1 211 ? -14.077 8.759 8.488 1.00 96.62 211 LEU A C 1
ATOM 1705 O O . LEU A 1 211 ? -13.319 8.397 7.588 1.00 96.62 211 LEU A O 1
ATOM 1709 N N . GLU A 1 212 ? -14.923 9.781 8.344 1.00 94.25 212 GLU A N 1
ATOM 1710 C CA . GLU A 1 212 ? -14.999 10.583 7.113 1.00 94.25 212 GLU A CA 1
ATOM 1711 C C . GLU A 1 212 ? -13.670 11.280 6.799 1.00 94.25 212 GLU A C 1
ATOM 1713 O O . GLU A 1 212 ? -13.214 11.288 5.653 1.00 94.25 212 GLU A O 1
ATOM 1718 N N . GLU A 1 213 ? -12.975 11.781 7.822 1.00 93.06 213 GLU A N 1
ATOM 1719 C CA . GLU A 1 213 ? -11.654 12.381 7.658 1.00 93.06 213 GLU A CA 1
ATOM 1720 C C . GLU A 1 213 ? -10.607 11.386 7.127 1.00 93.06 213 GLU A C 1
ATOM 1722 O O . GLU A 1 213 ? -9.718 11.772 6.363 1.00 93.06 213 GLU A O 1
ATOM 1727 N N . TYR A 1 214 ? -10.676 10.111 7.512 1.00 95.00 214 TYR A N 1
ATOM 1728 C CA . TYR A 1 214 ? -9.706 9.088 7.109 1.00 95.00 214 TYR A CA 1
ATOM 1729 C C . TYR A 1 214 ? -10.112 8.288 5.867 1.00 95.00 214 TYR A C 1
ATOM 1731 O O . TYR A 1 214 ? -9.233 7.700 5.230 1.00 95.00 214 TYR A O 1
ATOM 1739 N N . LYS A 1 215 ? -11.393 8.291 5.485 1.00 92.69 215 LYS A N 1
ATOM 1740 C CA . LYS A 1 215 ? -11.874 7.666 4.247 1.00 92.69 215 LYS A CA 1
ATOM 1741 C C . LYS A 1 215 ? -11.108 8.181 3.027 1.00 92.69 215 LYS A C 1
ATOM 1743 O O . LYS A 1 215 ? -10.671 9.333 2.964 1.00 92.69 215 LYS A O 1
ATOM 1748 N N . TYR A 1 216 ? -10.933 7.293 2.055 1.00 90.06 216 TYR A N 1
ATOM 1749 C CA . TYR A 1 216 ? -10.141 7.529 0.845 1.00 90.06 216 TYR A CA 1
ATOM 1750 C C . TYR A 1 216 ? -10.950 7.371 -0.450 1.00 90.06 216 TYR A C 1
ATOM 1752 O O . TYR A 1 216 ? -10.566 7.951 -1.458 1.00 90.06 216 TYR A O 1
ATOM 1760 N N . GLU A 1 217 ? -12.086 6.669 -0.423 1.00 79.56 217 GLU A N 1
ATOM 1761 C CA . GLU A 1 217 ? -12.917 6.357 -1.602 1.00 79.56 217 GLU A CA 1
ATOM 1762 C C . GLU A 1 217 ? -13.458 7.599 -2.331 1.00 79.56 217 GLU A C 1
ATOM 1764 O O . GLU A 1 217 ? -13.519 7.618 -3.557 1.00 79.56 217 GLU A O 1
ATOM 1769 N N . ASN A 1 218 ? -13.798 8.655 -1.586 1.00 65.62 218 ASN A N 1
ATOM 1770 C CA . ASN A 1 218 ? -14.450 9.858 -2.121 1.00 65.62 218 ASN A CA 1
ATOM 1771 C C . ASN A 1 218 ? -13.515 11.070 -2.227 1.00 65.62 218 ASN A C 1
ATOM 1773 O O . ASN A 1 218 ? -13.963 12.186 -2.494 1.00 65.62 218 ASN A O 1
ATOM 1777 N N . LYS A 1 219 ? -12.212 10.892 -1.983 1.00 71.12 219 LYS A N 1
ATOM 1778 C CA . LYS A 1 219 ? -11.275 12.016 -1.999 1.00 71.12 219 LYS A CA 1
ATOM 1779 C C . LYS A 1 219 ? -10.767 12.276 -3.406 1.00 71.12 219 LYS A C 1
ATOM 1781 O O . LYS A 1 219 ? -10.233 11.389 -4.064 1.00 71.12 219 LYS A O 1
ATOM 1786 N N . ASN A 1 220 ? -10.854 13.533 -3.836 1.00 68.12 220 ASN A N 1
ATOM 1787 C CA . ASN A 1 220 ? -10.126 13.987 -5.011 1.00 68.12 220 ASN A CA 1
ATOM 1788 C C . ASN A 1 220 ? -8.630 14.102 -4.668 1.00 68.12 220 ASN A C 1
ATOM 1790 O O . ASN A 1 220 ? -8.146 15.148 -4.230 1.00 68.12 220 ASN A O 1
ATOM 1794 N N . LEU A 1 221 ? -7.901 13.001 -4.856 1.00 73.31 221 LEU A N 1
ATOM 1795 C CA . LEU A 1 221 ? -6.487 12.895 -4.492 1.00 73.31 221 LEU A CA 1
ATOM 1796 C C . LEU A 1 221 ? -5.557 13.762 -5.358 1.00 73.31 221 LEU A C 1
ATOM 1798 O O . LEU A 1 221 ? -4.396 13.948 -5.002 1.00 73.31 221 LEU A O 1
ATOM 1802 N N . HIS A 1 222 ? -6.057 14.385 -6.436 1.00 62.19 222 HIS A N 1
ATOM 1803 C CA . HIS A 1 222 ? -5.275 15.378 -7.181 1.00 62.19 222 HIS A CA 1
ATOM 1804 C C . HIS A 1 222 ? -4.910 16.606 -6.335 1.00 62.19 222 HIS A C 1
ATOM 1806 O O . HIS A 1 222 ? -3.856 17.193 -6.580 1.00 62.19 222 HIS A O 1
ATOM 1812 N N . ASN A 1 223 ? -5.736 16.950 -5.335 1.00 61.78 223 ASN A N 1
ATOM 1813 C CA . ASN A 1 223 ? -5.565 18.132 -4.480 1.00 61.78 223 ASN A CA 1
ATOM 1814 C C . ASN A 1 223 ? -5.509 17.803 -2.975 1.00 61.78 223 ASN A C 1
ATOM 1816 O O . ASN A 1 223 ? -5.417 18.715 -2.156 1.00 61.78 223 ASN A O 1
ATOM 1820 N N . ALA A 1 224 ? -5.574 16.524 -2.591 1.00 75.62 224 ALA A N 1
ATOM 1821 C CA . ALA A 1 224 ? -5.657 16.108 -1.194 1.00 75.62 224 ALA A CA 1
ATOM 1822 C C . ALA A 1 224 ? -4.658 14.991 -0.866 1.00 75.62 224 ALA A C 1
ATOM 1824 O O . ALA A 1 224 ? -4.560 13.991 -1.575 1.00 75.62 224 ALA A O 1
ATOM 1825 N N . LYS A 1 225 ? -3.953 15.138 0.261 1.00 90.19 225 LYS A N 1
ATOM 1826 C CA . LYS A 1 225 ? -3.125 14.072 0.838 1.00 90.19 225 LYS A CA 1
ATOM 1827 C C . LYS A 1 225 ? -3.988 13.171 1.723 1.00 90.19 225 LYS A C 1
ATOM 1829 O O . LYS A 1 225 ? -4.836 13.649 2.479 1.00 90.19 225 LYS A O 1
ATOM 1834 N N . LEU A 1 226 ? -3.765 11.863 1.647 1.00 94.75 226 LEU A N 1
ATOM 1835 C CA . LEU A 1 226 ? -4.340 10.912 2.590 1.00 94.75 226 LEU A CA 1
ATOM 1836 C C . LEU A 1 226 ? -3.589 10.969 3.915 1.00 94.75 226 LEU A C 1
ATOM 1838 O O . LEU A 1 226 ? -2.393 11.256 3.974 1.00 94.75 226 LEU A O 1
ATOM 1842 N N . ARG A 1 227 ? -4.304 10.663 4.997 1.00 94.62 227 ARG A N 1
ATOM 1843 C CA . ARG A 1 227 ? -3.676 10.505 6.305 1.00 94.62 227 ARG A CA 1
ATOM 1844 C C . ARG A 1 227 ? -2.906 9.176 6.345 1.00 94.62 227 ARG A C 1
ATOM 1846 O O . ARG A 1 227 ? -3.418 8.171 5.836 1.00 94.62 227 ARG A O 1
ATOM 1853 N N . PRO A 1 228 ? -1.705 9.137 6.949 1.00 95.44 228 PRO A N 1
ATOM 1854 C CA . PRO A 1 228 ? -0.941 7.904 7.093 1.00 95.44 228 PRO A CA 1
ATOM 1855 C C . PRO A 1 228 ? -1.751 6.802 7.772 1.00 95.44 228 PRO A C 1
ATOM 1857 O O . PRO A 1 228 ? -2.555 7.066 8.669 1.00 95.44 228 PRO A O 1
ATOM 1860 N N . PHE A 1 229 ? -1.532 5.564 7.331 1.00 97.44 229 PHE A N 1
ATOM 1861 C CA . PHE A 1 229 ? -2.223 4.371 7.833 1.00 97.44 229 PHE A CA 1
ATOM 1862 C C . PHE A 1 229 ? -3.757 4.427 7.728 1.00 97.44 229 PHE A C 1
ATOM 1864 O O . PHE A 1 229 ? -4.451 3.734 8.473 1.00 97.44 229 PHE A O 1
ATOM 1871 N N . CYS A 1 230 ? -4.309 5.208 6.792 1.00 96.69 230 CYS A N 1
ATOM 1872 C CA . CYS A 1 230 ? -5.757 5.364 6.659 1.00 96.69 230 CYS A CA 1
ATOM 1873 C C . CYS A 1 230 ? -6.527 4.055 6.473 1.00 96.69 230 CYS A C 1
ATOM 1875 O O . CYS A 1 230 ? -7.601 3.924 7.047 1.00 96.69 230 CYS A O 1
ATOM 1877 N N . GLY A 1 231 ? -5.964 3.059 5.780 1.00 96.25 231 GLY A N 1
ATOM 1878 C CA . GLY A 1 231 ? -6.598 1.740 5.658 1.00 96.25 231 GLY A CA 1
ATOM 1879 C C . GLY A 1 231 ? -6.870 1.087 7.019 1.00 96.25 231 GLY A C 1
ATOM 1880 O O . GLY A 1 231 ? -7.971 0.607 7.267 1.00 96.25 231 GLY A O 1
ATOM 1881 N N . PHE A 1 232 ? -5.899 1.150 7.935 1.00 97.75 232 PHE A N 1
ATOM 1882 C CA . PHE A 1 232 ? -6.050 0.637 9.297 1.00 97.75 232 PHE A CA 1
ATOM 1883 C C . PHE A 1 232 ? -7.059 1.449 10.117 1.00 97.75 232 PHE A C 1
ATOM 1885 O O . PHE A 1 232 ? -7.919 0.873 10.781 1.00 97.75 232 PHE A O 1
ATOM 1892 N N . ILE A 1 233 ? -6.970 2.780 10.077 1.00 98.12 233 ILE A N 1
ATOM 1893 C CA . ILE A 1 233 ? -7.858 3.634 10.876 1.00 98.12 233 ILE A CA 1
ATOM 1894 C C . ILE A 1 233 ? -9.313 3.497 10.418 1.00 98.12 233 ILE A C 1
ATOM 1896 O O . ILE A 1 233 ? -10.194 3.347 11.262 1.00 98.12 233 ILE A O 1
ATOM 1900 N N . VAL A 1 234 ? -9.561 3.448 9.104 1.00 97.19 234 VAL A N 1
ATOM 1901 C CA . VAL A 1 234 ? -10.891 3.175 8.534 1.00 97.19 234 VAL A CA 1
ATOM 1902 C C . VAL A 1 234 ? -11.400 1.802 8.975 1.00 97.19 234 VAL A C 1
ATOM 1904 O O . VAL A 1 234 ? -12.530 1.711 9.454 1.00 97.19 234 VAL A O 1
ATOM 1907 N N . TYR A 1 235 ? -10.570 0.753 8.890 1.00 96.75 235 TYR A N 1
ATOM 1908 C CA . TYR A 1 235 ? -10.919 -0.594 9.364 1.00 96.75 235 TYR A CA 1
ATOM 1909 C C . TYR A 1 235 ? -11.337 -0.590 10.844 1.00 96.75 235 TYR A C 1
ATOM 1911 O O . TYR A 1 235 ? -12.398 -1.102 11.208 1.00 96.75 235 TYR A O 1
ATOM 1919 N N . TRP A 1 236 ? -10.530 0.031 11.709 1.00 97.69 236 TRP A N 1
ATOM 1920 C CA . TRP A 1 236 ? -10.776 0.046 13.150 1.00 97.69 236 TRP A CA 1
ATOM 1921 C C . TRP A 1 236 ? -12.011 0.872 13.534 1.00 97.69 236 TRP A C 1
ATOM 1923 O O . TRP A 1 236 ? -12.848 0.385 14.298 1.00 97.69 236 TRP A O 1
ATOM 1933 N N . LEU A 1 237 ? -12.159 2.087 12.989 1.00 97.81 237 LEU A N 1
ATOM 1934 C CA . LEU A 1 237 ? -13.311 2.953 13.262 1.00 97.81 237 LEU A CA 1
ATOM 1935 C C . LEU A 1 237 ? -14.614 2.323 12.769 1.00 97.81 237 LEU A C 1
ATOM 1937 O O . LEU A 1 237 ? -15.587 2.305 13.516 1.00 97.81 237 LEU A O 1
ATOM 1941 N N . THR A 1 238 ? -14.624 1.746 11.563 1.00 96.06 238 THR A N 1
ATOM 1942 C CA . THR A 1 238 ? -15.813 1.072 11.009 1.00 96.06 238 THR A CA 1
ATOM 1943 C C . THR A 1 238 ? -16.276 -0.060 11.921 1.00 96.06 238 THR A C 1
ATOM 1945 O O . THR A 1 238 ? -17.461 -0.160 12.239 1.00 96.06 238 THR A O 1
ATOM 1948 N N . LYS A 1 239 ? -15.334 -0.880 12.410 1.00 95.31 239 LYS A N 1
ATOM 1949 C CA . LYS A 1 239 ? -15.633 -1.953 13.361 1.00 95.31 239 LYS A CA 1
ATOM 1950 C C . LYS A 1 239 ? -16.205 -1.405 14.674 1.00 95.31 239 LYS A C 1
ATOM 1952 O O . LYS A 1 239 ? -17.249 -1.875 15.115 1.00 95.31 239 LYS A O 1
ATOM 1957 N N . LYS A 1 240 ? -15.566 -0.392 15.269 1.00 96.00 240 LYS A N 1
ATOM 1958 C CA . LYS A 1 240 ? -15.994 0.191 16.553 1.00 96.00 240 LYS A CA 1
ATOM 1959 C C . LYS A 1 240 ? -17.351 0.882 16.479 1.00 96.00 240 LYS A C 1
ATOM 1961 O O . LYS A 1 240 ? -18.174 0.691 17.368 1.00 96.00 240 LYS A O 1
ATOM 1966 N N . ILE A 1 241 ? -17.604 1.629 15.407 1.00 97.19 241 ILE A N 1
ATOM 1967 C CA . ILE A 1 241 ? -18.900 2.266 15.152 1.00 97.19 241 ILE A CA 1
ATOM 1968 C C . ILE A 1 241 ? -19.994 1.206 15.056 1.00 97.19 241 ILE A C 1
ATOM 1970 O O . ILE A 1 241 ? -21.028 1.363 15.696 1.00 97.19 241 ILE A O 1
ATOM 1974 N N . LYS A 1 242 ? -19.764 0.111 14.319 1.00 96.12 242 LYS A N 1
ATOM 1975 C CA . LYS A 1 242 ? -20.740 -0.982 14.207 1.00 96.12 242 LYS A CA 1
ATOM 1976 C C . LYS A 1 242 ? -21.034 -1.637 15.559 1.00 96.12 242 LYS A C 1
ATOM 1978 O O . LYS A 1 242 ? -22.196 -1.864 15.861 1.00 96.12 242 LYS A O 1
ATOM 1983 N N . GLU A 1 243 ? -20.004 -1.905 16.362 1.00 94.56 243 GLU A N 1
ATOM 1984 C CA . GLU A 1 243 ? -20.151 -2.472 17.714 1.00 94.56 243 GLU A CA 1
ATOM 1985 C C . GLU A 1 243 ? -20.996 -1.572 18.635 1.00 94.56 243 GLU A C 1
ATOM 1987 O O . GLU A 1 243 ? -21.809 -2.088 19.383 1.00 94.56 243 GLU A O 1
ATOM 1992 N N . ASN A 1 244 ? -20.851 -0.244 18.538 1.00 92.44 244 ASN A N 1
ATOM 1993 C CA . ASN A 1 244 ? -21.498 0.727 19.438 1.00 92.44 244 ASN A CA 1
ATOM 1994 C C . ASN A 1 244 ? -22.770 1.379 18.856 1.00 92.44 244 ASN A C 1
ATOM 1996 O O . ASN A 1 244 ? -23.326 2.278 19.472 1.00 92.44 244 ASN A O 1
ATOM 2000 N N . SER A 1 245 ? -23.195 1.011 17.642 1.00 85.06 245 SER A N 1
ATOM 2001 C CA . SER A 1 245 ? -24.466 1.484 17.049 1.00 85.06 245 SER A CA 1
ATOM 2002 C C . SER A 1 245 ? -25.602 0.469 17.213 1.00 85.06 245 SER A C 1
ATOM 2004 O O . SER A 1 245 ? -26.711 0.718 16.751 1.00 85.06 245 SER A O 1
ATOM 2006 N N . LEU A 1 246 ? -25.295 -0.700 17.780 1.00 69.88 246 LEU A N 1
ATOM 2007 C CA . LEU A 1 246 ? -26.232 -1.792 18.048 1.00 69.88 246 LEU A CA 1
ATOM 2008 C C . LEU A 1 246 ? -26.597 -1.895 19.542 1.00 69.88 246 LEU A C 1
ATOM 2010 O O . LEU A 1 246 ? -27.438 -2.721 19.887 1.00 69.88 246 LEU A O 1
ATOM 2014 N N . GLU A 1 247 ? -25.957 -1.083 20.390 1.00 53.78 247 GLU A N 1
ATOM 2015 C CA . GLU A 1 247 ? -26.254 -0.878 21.818 1.00 53.78 247 GLU A CA 1
ATOM 2016 C C . GLU A 1 247 ? -27.113 0.380 22.000 1.00 53.78 247 GLU A C 1
ATOM 2018 O O . GLU A 1 247 ? -28.020 0.347 22.861 1.00 53.78 247 GLU A O 1
#

Nearest PDB structures (foldseek):
  6h4i-assembly1_A  TM=4.961E-01  e=5.568E+00  Homo sapiens
  9b62-assembly1_A  TM=2.243E-01  e=3.480E+00  Homo sapiens

Foldseek 3Di:
DFAFADDDQDPLLVVVCVVDVPDFLCCCPPPPVNPVVVVSRQLRQCLRLLQAAPFLQHGFDQDDPPHDGQKDWAFLQACDDPRHDRVRRSVSLRTHIHGPQPCPDDPPDVLSGFACVQLPNPHQDPQDRSHPDPDRADLQFWDWDDDPVVLFIDIDGNDDDVSSVCSCCRNGNSRRPVSGNVVSVVVVVLCCQQAPPPPRDGNLVSLVVVLVLQRDPPDSSNPGHHDGPSSRSNNVSVVVNVVVVVD

Sequence (247 aa):
MIPIKKHQPPHEFKNAIKNNPLLTYKDFSEEREYSEAFTALRKNLLKEQGYICCYCQSQIDLANVNGLSLMRVEHFIPKGGTEKDESLQLEYSNLLASCMGNVKLENDDASIHCCDHTKSQRRLQVIPNPSKVLQPNFDAYIKYAVMEREERVMVKASYKDETLDADINIKLNLNNQQLTTHRFSVWSAIKRKVIDLKSGKFKLDVAKELLEEYKYENKNLHNAKLRPFCGFIVYWLTKKIKENSLE

Solvent-accessible surface area (backbone atoms only — not comparable to full-atom values): 13575 Å² total; per-residue (Å²): 77,49,47,34,67,77,75,82,77,45,68,55,45,55,46,52,48,70,78,34,84,81,67,46,52,63,54,44,72,70,37,77,90,31,46,65,26,43,50,46,42,53,56,49,38,32,28,54,46,12,32,28,16,61,56,74,22,46,73,35,45,74,60,56,65,91,80,40,59,38,48,42,82,32,51,61,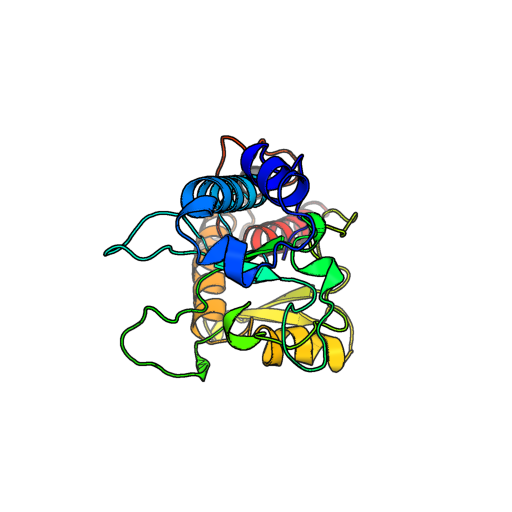56,7,63,41,72,94,57,40,40,72,86,43,46,76,35,69,78,34,55,42,35,23,43,62,20,68,72,86,47,92,74,90,53,75,72,59,32,14,36,51,62,48,24,54,43,50,57,61,84,62,66,71,57,39,57,72,50,82,55,89,54,40,62,88,53,42,39,77,49,79,38,77,93,78,50,30,32,40,73,39,51,54,59,99,45,72,62,41,40,38,36,43,55,62,31,25,22,56,58,22,67,67,53,11,37,52,48,25,53,57,48,53,58,51,47,62,70,29,30,40,88,88,78,65,47,72,38,63,66,58,39,53,53,52,36,63,70,35,53,63,91,86,56,66,29,85,83,38,74,55,58,62,39,24,48,57,53,36,53,52,42,54,53,52,49,57,65,64,71,78,112

Mean predicted aligned error: 4.63 Å

Secondary structure (DSSP, 8-state):
-------PPPHHHHHHHHH-TT--HHHHHH-GGGHHHHHHHHHHHHHHTTTB-TTT--B--S--BTTB-SEEEEESS-SSSTT--GGGSS-GGGEEEEE-TTTTSSS--GGG--THHHHTTPPPSSSPPTTT--SSSSTTTEEEEEETTTTEEEEEESSS-HHHHHIIIIIS-TTSHHHHHHHHHHHHHHHHHHB-TTT--B-HHHHHHHHHHH--TT--TTT-PPPTTHHHHHHHHHHHHHHHS--

Radius of gyration: 19.01 Å; Cα contacts (8 Å, |Δi|>4): 400; chains: 1; bounding box: 48×37×62 Å

pLDDT: mean 91.93, std 10.51, range [44.75, 98.62]